Protein AF-M6AI88-F1 (afdb_monomer_lite)

Foldseek 3Di:
DFDDPVVLVVVCVVVVADQQKKKWKAQQVLLDIDIDRNVVWTWDWDFDPPDDPVCPVDDPVRTDTDTDDDCVVVVSDPDPVCPRMAIDIGHDDFWDGPFKDFWAKDWDDPVPADPDDDDPVVVVVLVQKDKDTKIWDDDDQKIKIWIFIGHPNDGFKIWIWIAGNPPRHTQDIDIGGQPDPQKDFWDDHHPPDDDDVAGKMWGDTGPPFAIWIWRTIDGQQAATWIWHRGPPTDTDGGDDPRDD

Radius of gyration: 20.93 Å; chains: 1; bounding box: 49×33×61 Å

Sequence (244 aa):
MILGSKYRDRLLSNIKISETDKVFIYDYSTDYLVSFTVKNLNAVACLNVHASSKDWPYRQGDYQIGFAIDKKLLKGFRDKYFSNTLVYIGKQNPFNKGKMKRILWKKIDLKEFPNIKMKPEHVSIFKGYTFGQTYQFESEGLKYHVQDILKSNEVKCRRLLVIKSKTKDLVFENLYSKEREGASFVDLGFVGTGNHQWGQWTGKMFKNRPPVIFGFLYESFTCEDIDFLKLPASRIRVSCDSRL

Structure (mmCIF, N/CA/C/O backbone):
data_AF-M6AI88-F1
#
_entry.id   AF-M6AI88-F1
#
loop_
_atom_site.group_PDB
_atom_site.id
_atom_site.type_symbol
_atom_site.label_atom_id
_atom_site.label_alt_id
_atom_site.label_comp_id
_atom_site.label_asym_id
_atom_site.label_entity_id
_atom_site.label_seq_id
_atom_site.pdbx_PDB_ins_code
_atom_site.Cartn_x
_atom_site.Cartn_y
_atom_site.Cartn_z
_atom_site.occupancy
_atom_site.B_iso_or_equiv
_atom_site.auth_seq_id
_atom_site.auth_comp_id
_atom_site.auth_asym_id
_atom_site.auth_atom_id
_atom_site.pdbx_PDB_model_num
ATOM 1 N N . MET A 1 1 ? -8.607 -8.661 27.355 1.00 88.75 1 MET A N 1
ATOM 2 C CA . MET A 1 1 ? -9.203 -7.945 28.508 1.00 88.75 1 MET A CA 1
ATOM 3 C C . MET A 1 1 ? -10.022 -6.765 28.000 1.00 88.75 1 MET A C 1
ATOM 5 O O . MET A 1 1 ? -9.516 -6.041 27.151 1.00 88.75 1 MET A O 1
ATOM 9 N N . ILE A 1 2 ? -11.259 -6.577 28.474 1.00 92.50 2 ILE A N 1
ATOM 10 C CA . ILE A 1 2 ? -12.055 -5.373 28.167 1.00 92.50 2 ILE A CA 1
ATOM 11 C C . ILE A 1 2 ? -11.578 -4.232 29.070 1.00 92.50 2 ILE A C 1
ATOM 13 O O . ILE A 1 2 ? -11.408 -4.420 30.272 1.00 92.50 2 ILE A O 1
ATOM 17 N N . LEU A 1 3 ? -11.332 -3.066 28.481 1.00 92.81 3 LEU A N 1
ATOM 18 C CA . LEU A 1 3 ? -10.888 -1.873 29.188 1.00 92.81 3 LEU A CA 1
ATOM 19 C C . LEU A 1 3 ? -12.093 -1.116 29.756 1.00 92.81 3 LEU A C 1
ATOM 21 O O . LEU A 1 3 ? -13.014 -0.770 29.019 1.00 92.81 3 LEU A O 1
ATOM 25 N N . GLY A 1 4 ? -12.064 -0.835 31.060 1.00 94.38 4 GLY A N 1
ATOM 26 C CA . GLY A 1 4 ? -13.053 0.027 31.713 1.00 94.38 4 GLY A CA 1
ATOM 27 C C . GLY A 1 4 ? -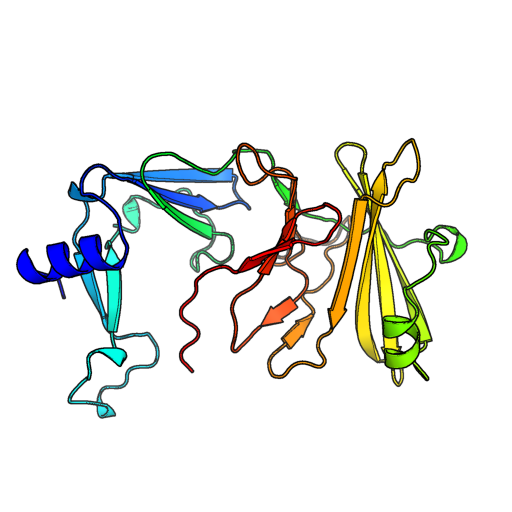12.964 1.491 31.258 1.00 94.38 4 GLY A C 1
ATOM 28 O O . GLY A 1 4 ? -11.999 1.887 30.597 1.00 94.38 4 GLY A O 1
ATOM 29 N N . SER A 1 5 ? -13.945 2.305 31.660 1.00 94.69 5 SER A N 1
ATOM 30 C CA . SER A 1 5 ? -14.118 3.705 31.225 1.00 94.69 5 SER A CA 1
ATOM 31 C C . SER A 1 5 ? -12.835 4.537 31.305 1.00 94.69 5 SER A C 1
ATOM 33 O O . SER A 1 5 ? -12.385 5.057 30.292 1.00 94.69 5 SER A O 1
ATOM 35 N N . LYS A 1 6 ? -12.151 4.547 32.457 1.00 96.00 6 LYS A N 1
ATOM 36 C CA . LYS A 1 6 ? -10.891 5.292 32.655 1.00 96.00 6 LYS A CA 1
ATOM 37 C C . LYS A 1 6 ? -9.820 4.982 31.596 1.00 96.00 6 LYS A C 1
ATOM 39 O O . LYS A 1 6 ? -9.114 5.878 31.137 1.00 96.00 6 LYS A O 1
ATOM 44 N N . TYR A 1 7 ? -9.657 3.711 31.227 1.00 94.62 7 TYR A N 1
ATOM 45 C CA . TYR A 1 7 ? -8.656 3.298 30.237 1.00 94.62 7 TYR A CA 1
ATOM 46 C C . TYR A 1 7 ? -9.126 3.543 28.806 1.00 94.62 7 TYR A C 1
ATOM 48 O O . TYR A 1 7 ? -8.305 3.859 27.946 1.00 94.62 7 TYR A O 1
ATOM 56 N N . ARG A 1 8 ? -10.435 3.437 28.561 1.00 96.62 8 ARG A N 1
ATOM 57 C CA . ARG A 1 8 ? -11.047 3.821 27.292 1.00 96.62 8 ARG A CA 1
ATOM 58 C C . ARG A 1 8 ? -10.854 5.312 27.022 1.00 96.62 8 ARG A C 1
ATOM 60 O O . ARG A 1 8 ? -10.328 5.649 25.970 1.00 96.62 8 ARG A O 1
ATOM 67 N N . ASP A 1 9 ? -11.161 6.179 27.980 1.00 96.56 9 ASP A N 1
ATOM 68 C CA . ASP A 1 9 ? -10.985 7.630 27.838 1.00 96.56 9 ASP A CA 1
ATOM 69 C C . ASP A 1 9 ? -9.522 7.984 27.551 1.00 96.56 9 ASP A C 1
ATOM 71 O O . ASP A 1 9 ? -9.221 8.790 26.668 1.00 96.56 9 ASP A O 1
ATOM 75 N N . ARG A 1 10 ? -8.588 7.306 28.234 1.00 95.44 10 ARG A N 1
ATOM 76 C CA . ARG A 1 10 ? -7.150 7.443 27.974 1.00 95.44 10 ARG A CA 1
ATOM 77 C C . ARG A 1 10 ? -6.769 7.001 26.559 1.00 95.44 10 ARG A C 1
ATOM 79 O O . ARG A 1 10 ? -5.971 7.688 25.925 1.00 95.44 10 ARG A O 1
ATOM 86 N N . LEU A 1 11 ? -7.307 5.881 26.067 1.00 94.81 11 LEU A N 1
ATOM 87 C CA . LEU A 1 11 ? -7.100 5.434 24.686 1.00 94.81 11 LEU A CA 1
ATOM 88 C C . LEU A 1 11 ? -7.587 6.512 23.713 1.00 94.81 11 LEU A C 1
ATOM 90 O O . LEU A 1 11 ? -6.782 7.022 22.940 1.00 94.81 11 LEU A O 1
ATOM 94 N N . LEU A 1 12 ? -8.864 6.898 23.797 1.00 96.69 12 LEU A N 1
ATOM 95 C CA . LEU A 1 12 ? -9.492 7.860 22.885 1.00 96.69 12 LEU A CA 1
ATOM 96 C C . LEU A 1 12 ? -8.740 9.198 22.849 1.00 96.69 12 LEU A C 1
ATOM 98 O O . LEU A 1 12 ? -8.442 9.703 21.767 1.00 96.69 12 LEU A O 1
ATOM 102 N N . SER A 1 13 ? -8.360 9.723 24.018 1.00 96.31 13 SER A N 1
ATOM 103 C CA . SER A 1 13 ? -7.598 10.970 24.143 1.00 96.31 13 SER A CA 1
ATOM 104 C C . SER A 1 13 ? -6.209 10.872 23.500 1.00 96.31 13 SER A C 1
ATOM 106 O O . SER A 1 13 ? -5.831 11.731 22.701 1.00 96.31 13 SER A O 1
ATOM 108 N N . ASN A 1 14 ? -5.469 9.788 23.762 1.00 93.12 14 ASN A N 1
ATOM 109 C CA . ASN A 1 14 ? -4.108 9.617 23.245 1.00 93.12 14 ASN A CA 1
ATOM 110 C C . ASN A 1 14 ? -4.056 9.459 21.721 1.00 93.12 14 ASN A C 1
ATOM 112 O O . ASN A 1 14 ? -3.147 9.995 21.087 1.00 93.12 14 ASN A O 1
ATOM 116 N N . ILE A 1 15 ? -5.017 8.744 21.129 1.00 91.56 15 ILE A N 1
ATOM 117 C CA . ILE A 1 15 ? -5.104 8.588 19.667 1.00 91.56 15 ILE A CA 1
ATOM 118 C C . ILE A 1 15 ? -5.996 9.647 18.998 1.00 91.56 15 ILE A C 1
ATOM 120 O O . ILE A 1 15 ? -6.186 9.603 17.786 1.00 91.56 15 ILE A O 1
ATOM 124 N N . LYS A 1 16 ? -6.475 10.636 19.768 1.00 95.75 16 LYS A N 1
ATOM 125 C CA . LYS A 1 16 ? -7.231 11.814 19.308 1.00 95.75 16 LYS A CA 1
ATOM 126 C C . LYS A 1 16 ? -8.490 11.470 18.501 1.00 95.75 16 LYS A C 1
ATOM 128 O O . LYS A 1 16 ? -8.760 12.099 17.478 1.00 95.75 16 LYS A O 1
ATOM 133 N N . ILE A 1 17 ? -9.262 10.495 18.975 1.00 96.38 17 ILE A N 1
ATOM 134 C CA . ILE A 1 17 ? -10.562 10.115 18.397 1.00 96.38 17 ILE A CA 1
ATOM 135 C C . ILE A 1 17 ? -11.691 10.336 19.408 1.00 96.38 17 ILE A C 1
ATOM 137 O O . ILE A 1 17 ? -11.454 10.404 20.614 1.00 96.38 17 ILE A O 1
ATOM 141 N N . SER A 1 18 ? -12.928 10.427 18.929 1.00 97.44 18 SER A N 1
ATOM 142 C CA . SER A 1 18 ? -14.124 10.552 19.764 1.00 97.44 18 SER A CA 1
ATOM 143 C C . SER A 1 18 ? -14.994 9.296 19.735 1.00 97.44 18 SER A C 1
ATOM 145 O O . SER A 1 18 ? -14.914 8.456 18.842 1.00 97.44 18 SER A O 1
ATOM 147 N N . GLU A 1 19 ? -15.926 9.211 20.682 1.00 97.81 19 GLU A N 1
ATOM 148 C CA . GLU A 1 19 ? -16.962 8.171 20.701 1.00 97.81 19 GLU A CA 1
ATOM 149 C C . GLU A 1 19 ? -17.881 8.191 19.469 1.00 97.81 19 GLU A C 1
ATOM 151 O O . GLU A 1 19 ? -18.473 7.177 19.089 1.00 97.81 19 GLU A O 1
ATOM 156 N N . THR A 1 20 ? -18.013 9.357 18.837 1.00 98.19 20 THR A N 1
ATOM 157 C CA . THR A 1 20 ? -18.837 9.565 17.643 1.00 98.19 20 THR A CA 1
ATOM 158 C C . THR A 1 20 ? -18.112 9.227 16.342 1.00 98.19 20 THR A C 1
ATOM 160 O O . THR A 1 20 ? -18.774 9.106 15.307 1.00 98.19 20 THR A O 1
ATOM 163 N N . ASP A 1 21 ? -16.791 9.038 16.385 1.00 98.50 21 ASP A N 1
ATOM 164 C CA . ASP A 1 21 ? -16.015 8.578 15.240 1.00 98.50 21 ASP A CA 1
ATOM 165 C C . ASP A 1 21 ? -16.389 7.144 14.849 1.00 98.50 21 ASP A C 1
ATOM 167 O O . ASP A 1 21 ? -17.093 6.409 15.554 1.00 98.50 21 ASP A O 1
ATOM 171 N N . LYS A 1 22 ? -15.919 6.735 13.672 1.00 98.50 22 LYS A N 1
ATOM 172 C CA . LYS A 1 22 ? -16.128 5.399 13.128 1.00 98.50 22 LYS A CA 1
ATOM 173 C C . LYS A 1 22 ? -14.801 4.724 12.824 1.00 98.50 22 LYS A C 1
ATOM 175 O O . LYS A 1 22 ? -13.876 5.354 12.317 1.00 98.50 22 LYS A O 1
ATOM 180 N N . VAL A 1 23 ? -14.751 3.423 13.078 1.00 98.06 23 VAL A N 1
ATOM 181 C CA . VAL A 1 23 ? -13.724 2.515 12.568 1.00 98.06 23 VAL A CA 1
ATOM 182 C C . VAL A 1 23 ? -14.172 2.054 11.186 1.00 98.06 23 VAL A C 1
ATOM 184 O O . VAL A 1 23 ? -15.210 1.407 11.069 1.00 98.06 23 VAL A O 1
ATOM 187 N N . PHE A 1 24 ? -13.418 2.400 10.149 1.00 98.00 24 PHE A N 1
ATOM 188 C CA . PHE A 1 24 ? -13.606 1.951 8.771 1.00 98.00 24 PHE A CA 1
ATOM 189 C C . PHE A 1 24 ? -12.598 0.854 8.456 1.00 98.00 24 PHE A C 1
ATOM 191 O O . PHE A 1 24 ? -11.405 1.041 8.688 1.00 98.00 24 PHE A O 1
ATOM 198 N N . ILE A 1 25 ? -13.073 -0.262 7.906 1.00 96.88 25 ILE A N 1
ATOM 199 C CA . ILE A 1 25 ? -12.241 -1.410 7.536 1.00 96.88 25 ILE A CA 1
ATOM 200 C C . ILE A 1 25 ? -12.486 -1.715 6.070 1.00 96.88 25 ILE A C 1
ATOM 202 O O . ILE A 1 25 ? -13.613 -2.043 5.694 1.00 96.88 25 ILE A O 1
ATOM 206 N N . TYR A 1 26 ? -11.443 -1.580 5.259 1.00 96.19 26 TYR A N 1
ATOM 207 C CA . TYR A 1 26 ? -11.517 -1.693 3.811 1.00 96.19 26 TYR A CA 1
ATOM 208 C C . TYR A 1 26 ? -10.583 -2.779 3.293 1.00 96.19 26 TYR A C 1
ATOM 210 O O . TYR A 1 26 ? -9.372 -2.662 3.448 1.00 96.19 26 TYR A O 1
ATOM 218 N N . ASP A 1 27 ? -11.143 -3.794 2.643 1.00 94.50 27 ASP A N 1
ATOM 219 C CA . ASP A 1 27 ? -10.396 -4.769 1.854 1.00 94.50 27 ASP A CA 1
ATOM 220 C C . ASP A 1 27 ? -10.364 -4.311 0.397 1.00 94.50 27 ASP A C 1
ATOM 222 O O . ASP A 1 27 ? -11.368 -4.363 -0.321 1.00 94.50 27 ASP A O 1
ATOM 226 N N . TYR A 1 28 ? -9.195 -3.847 -0.041 1.00 93.25 28 TYR A N 1
ATOM 227 C CA . TYR A 1 28 ? -9.019 -3.318 -1.390 1.00 93.25 28 TYR A CA 1
ATOM 228 C C . TYR A 1 28 ? -8.975 -4.409 -2.466 1.00 93.25 28 TYR A C 1
ATOM 230 O O . TYR A 1 28 ? -9.094 -4.089 -3.649 1.00 93.25 28 TYR A O 1
ATOM 238 N N . SER A 1 29 ? -8.811 -5.679 -2.083 1.00 90.56 29 SER A N 1
ATOM 239 C CA . SER A 1 29 ? -8.777 -6.808 -3.016 1.00 90.56 29 SER A CA 1
ATOM 240 C C . SER A 1 29 ? -10.170 -7.321 -3.371 1.00 90.56 29 SER A C 1
ATOM 242 O O . SER A 1 29 ? -10.397 -7.781 -4.490 1.00 90.56 29 SER A O 1
ATOM 244 N N . THR A 1 30 ? -11.114 -7.212 -2.434 1.00 90.81 30 THR A N 1
ATOM 245 C CA . THR A 1 30 ? -12.515 -7.624 -2.613 1.00 90.81 30 THR A CA 1
ATOM 246 C C . THR A 1 30 ? -13.476 -6.451 -2.772 1.00 90.81 30 THR A C 1
ATOM 248 O O . THR A 1 30 ? -14.660 -6.664 -3.028 1.00 90.81 30 THR A O 1
ATOM 251 N N . ASP A 1 31 ? -12.974 -5.221 -2.634 1.00 93.06 31 ASP A N 1
ATOM 252 C CA . ASP A 1 31 ? -13.764 -3.991 -2.585 1.00 93.06 31 ASP A CA 1
ATOM 253 C C . ASP A 1 31 ? -14.856 -4.021 -1.496 1.00 93.06 31 ASP A C 1
ATOM 255 O O . ASP A 1 31 ? -15.964 -3.482 -1.636 1.00 93.06 31 ASP A O 1
ATOM 259 N N . TYR A 1 32 ? -14.563 -4.684 -0.378 1.00 94.81 32 TYR A N 1
ATOM 260 C CA . TYR A 1 32 ? -15.477 -4.787 0.750 1.00 94.81 32 TYR A CA 1
ATOM 261 C C . TYR A 1 32 ? -15.121 -3.749 1.816 1.00 94.81 32 TYR A C 1
ATOM 263 O O . TYR A 1 32 ? -13.972 -3.618 2.228 1.00 94.81 32 TYR A O 1
ATOM 271 N N . LEU A 1 33 ? -16.116 -2.974 2.252 1.00 96.19 33 LEU A N 1
ATOM 272 C CA . LEU A 1 33 ? -15.959 -1.903 3.235 1.00 96.19 33 LEU A CA 1
ATOM 273 C C . LEU A 1 33 ? -17.054 -2.031 4.285 1.00 96.19 33 LEU A C 1
ATOM 275 O O . LEU A 1 33 ? -18.238 -2.026 3.944 1.00 96.19 33 LEU A O 1
ATOM 279 N N . VAL A 1 34 ? -16.655 -2.055 5.550 1.00 96.75 34 VAL A N 1
ATOM 280 C CA . VAL A 1 34 ? -17.566 -1.977 6.696 1.00 96.75 34 VAL A CA 1
ATOM 281 C C . VAL A 1 34 ? -17.163 -0.835 7.615 1.00 96.75 34 VAL A C 1
ATOM 283 O O . VAL A 1 34 ? -16.029 -0.350 7.577 1.00 96.75 34 VAL A O 1
ATOM 286 N N . SER A 1 35 ? -18.105 -0.386 8.443 1.00 97.69 35 SER A N 1
ATOM 287 C CA . SER A 1 35 ? -17.823 0.630 9.449 1.00 97.69 35 SER A CA 1
ATOM 288 C C . SER A 1 35 ? -18.610 0.413 10.728 1.00 97.69 35 SER A C 1
ATOM 290 O O . SER A 1 35 ? -19.781 0.039 10.667 1.00 97.69 35 SER A O 1
ATOM 292 N N . PHE A 1 36 ? -18.002 0.757 11.858 1.00 98.25 36 PHE A N 1
ATOM 293 C CA . PHE A 1 36 ? -18.602 0.653 13.184 1.00 98.25 36 PHE A CA 1
ATOM 294 C C . PHE A 1 36 ? -18.373 1.950 13.955 1.00 98.25 36 PHE A C 1
ATOM 296 O O . PHE A 1 36 ? -17.277 2.502 13.911 1.00 98.25 36 PHE A O 1
ATOM 303 N N . THR A 1 37 ? -19.382 2.450 14.664 1.00 98.19 37 THR A N 1
ATOM 304 C CA . THR A 1 37 ? -19.194 3.605 15.555 1.00 98.19 37 THR A CA 1
ATOM 305 C C . THR A 1 37 ? -18.353 3.197 16.759 1.00 98.19 37 THR A C 1
ATOM 307 O O . THR A 1 37 ? -18.631 2.166 17.370 1.00 98.19 37 THR A O 1
ATOM 310 N N . VAL A 1 38 ? -17.367 4.019 17.123 1.00 98.19 38 VAL A N 1
ATOM 311 C CA . VAL A 1 38 ? -16.426 3.761 18.224 1.00 98.19 38 VAL A CA 1
ATOM 312 C C . VAL A 1 38 ? -17.161 3.447 19.528 1.00 98.19 38 VAL A C 1
ATOM 314 O O . VAL A 1 38 ? -16.840 2.442 20.164 1.00 98.19 38 VAL A O 1
ATOM 317 N N . LYS A 1 39 ? -18.212 4.206 19.873 1.00 97.38 39 LYS A N 1
ATOM 318 C CA . LYS A 1 39 ? -19.039 3.971 21.076 1.00 97.38 39 LYS A CA 1
ATOM 319 C C . LYS A 1 39 ? -19.666 2.581 21.184 1.00 97.38 39 LYS A C 1
ATOM 321 O O . LYS A 1 39 ? -19.983 2.143 22.281 1.00 97.38 39 LYS A O 1
ATOM 326 N N . ASN A 1 40 ? -19.854 1.895 20.057 1.00 97.19 40 ASN A N 1
ATOM 327 C CA . ASN A 1 40 ? -20.481 0.574 20.012 1.00 97.19 40 ASN A CA 1
ATOM 328 C C . ASN A 1 40 ? -19.451 -0.567 20.080 1.00 97.19 40 ASN A C 1
ATOM 330 O O . ASN A 1 40 ? -19.837 -1.732 20.024 1.00 97.19 40 ASN A O 1
ATOM 334 N N . LEU A 1 41 ? -18.153 -0.255 20.148 1.00 97.38 41 LEU A N 1
ATOM 335 C CA . LEU A 1 41 ? -17.082 -1.243 20.207 1.00 97.38 41 LEU A CA 1
ATOM 336 C C . LEU A 1 41 ? -16.441 -1.273 21.591 1.00 97.38 41 LEU A C 1
ATOM 338 O O . LEU A 1 41 ? -16.105 -0.232 22.162 1.00 97.38 41 LEU A O 1
ATOM 342 N N . ASN A 1 42 ? -16.166 -2.477 22.086 1.00 97.06 42 ASN A N 1
ATOM 343 C CA . ASN A 1 42 ? -15.382 -2.653 23.302 1.00 97.06 42 ASN A CA 1
ATOM 344 C C . ASN A 1 42 ? -13.927 -2.251 23.044 1.00 97.06 42 ASN A C 1
ATOM 346 O O . ASN A 1 42 ? -13.285 -2.778 22.133 1.00 97.06 42 ASN A O 1
ATOM 350 N N . ALA A 1 43 ? -13.401 -1.350 23.875 1.00 96.75 43 ALA A N 1
ATOM 351 C CA . ALA A 1 43 ? -11.965 -1.115 23.943 1.00 96.75 43 ALA A CA 1
ATOM 352 C C . ALA A 1 43 ? -11.324 -2.311 24.656 1.00 96.75 43 ALA A C 1
ATOM 354 O O . ALA A 1 43 ? -11.804 -2.739 25.708 1.00 96.75 43 ALA A O 1
ATOM 355 N N . VAL A 1 44 ? -10.269 -2.874 24.082 1.00 96.19 44 VAL A N 1
ATOM 356 C CA . VAL A 1 44 ? -9.619 -4.081 24.593 1.00 96.19 44 VAL A CA 1
ATOM 357 C C . VAL A 1 44 ? -8.108 -3.931 24.616 1.00 96.19 44 VAL A C 1
ATOM 359 O O . VAL A 1 44 ? -7.526 -3.218 23.801 1.00 96.19 44 VAL A O 1
ATOM 362 N N . ALA A 1 45 ? -7.489 -4.647 25.547 1.00 93.44 45 ALA A N 1
ATOM 363 C CA . ALA A 1 45 ? -6.071 -4.966 25.536 1.00 93.44 45 ALA A CA 1
ATOM 364 C C . ALA A 1 45 ? -5.921 -6.485 25.390 1.00 93.44 45 ALA A C 1
ATOM 366 O O . ALA A 1 45 ? -6.465 -7.253 26.197 1.00 93.44 45 ALA A O 1
ATOM 367 N N . CYS A 1 46 ? -5.215 -6.911 24.351 1.00 91.38 46 CYS A N 1
ATOM 368 C CA . CYS A 1 46 ? -4.895 -8.305 24.060 1.00 91.38 46 CYS A CA 1
ATOM 369 C C . CYS A 1 46 ? -3.384 -8.483 24.153 1.00 91.38 46 CYS A C 1
ATOM 371 O O . CYS A 1 46 ? -2.660 -7.574 23.763 1.00 91.38 46 CYS A O 1
ATOM 373 N N . LEU A 1 47 ? -2.904 -9.615 24.666 1.00 90.12 47 LEU A N 1
ATOM 374 C CA . LEU A 1 47 ? -1.480 -9.928 24.553 1.00 90.12 47 LEU A CA 1
ATOM 375 C C . LEU A 1 47 ? -1.109 -9.993 23.072 1.00 90.12 47 LEU A C 1
ATOM 377 O O . LEU A 1 47 ? -1.890 -10.491 22.256 1.00 90.12 47 LEU A O 1
ATOM 381 N N . ASN A 1 48 ? 0.043 -9.426 22.732 1.00 84.25 48 ASN A N 1
ATOM 382 C CA . ASN A 1 48 ? 0.564 -9.497 21.378 1.00 84.25 48 ASN A CA 1
ATOM 383 C C . ASN A 1 48 ? 0.889 -10.959 21.016 1.00 84.25 48 ASN A C 1
ATOM 385 O O . ASN A 1 48 ? 1.053 -11.807 21.892 1.00 84.25 48 ASN A O 1
ATOM 389 N N . VAL A 1 49 ? 0.981 -11.258 19.721 1.00 79.62 49 VAL A N 1
ATOM 390 C CA . VAL A 1 49 ? 1.159 -12.636 19.228 1.00 79.62 49 VAL A CA 1
ATOM 391 C C . VAL A 1 49 ? 2.505 -13.273 19.602 1.00 79.62 49 VAL A C 1
ATOM 393 O O . VAL A 1 49 ? 2.645 -14.486 19.484 1.00 79.62 49 VAL A O 1
ATOM 396 N N . HIS A 1 50 ? 3.472 -12.478 20.061 1.00 78.88 50 HIS A N 1
ATOM 397 C CA . HIS A 1 50 ? 4.798 -12.919 20.492 1.00 78.88 50 HIS A CA 1
ATOM 398 C C . HIS A 1 50 ? 4.907 -13.119 22.009 1.00 78.88 50 HIS A C 1
ATOM 400 O O . HIS A 1 50 ? 5.885 -13.707 22.463 1.00 78.88 50 HIS A O 1
ATOM 406 N N . ALA A 1 51 ? 3.917 -12.681 22.796 1.00 83.50 51 ALA A N 1
ATOM 407 C CA . ALA A 1 51 ? 3.929 -12.884 24.241 1.00 83.50 51 ALA A CA 1
ATOM 408 C C . ALA A 1 51 ? 3.778 -14.374 24.593 1.00 83.50 51 ALA A C 1
ATOM 410 O O . ALA A 1 51 ? 2.833 -15.052 24.180 1.00 83.50 51 ALA A O 1
ATOM 411 N N . SER A 1 52 ? 4.706 -14.866 25.406 1.00 82.31 52 SER A N 1
ATOM 412 C CA . SER A 1 52 ? 4.768 -16.223 25.936 1.00 82.31 52 SER A CA 1
ATOM 413 C C . SER A 1 52 ? 4.394 -16.245 27.413 1.00 82.31 52 SER A C 1
ATOM 415 O O . SER A 1 52 ? 4.649 -15.298 28.149 1.00 82.31 52 SER A O 1
ATOM 417 N N . SER A 1 53 ? 3.888 -17.378 27.906 1.00 83.50 53 SER A N 1
ATOM 418 C CA . SER A 1 53 ? 3.628 -17.566 29.342 1.00 83.50 53 SER A CA 1
ATOM 419 C C . SER A 1 53 ? 4.871 -17.375 30.220 1.00 83.50 53 SER A C 1
ATOM 421 O O . SER A 1 53 ? 4.740 -17.142 31.419 1.00 83.50 53 SER A O 1
ATOM 423 N N . LYS A 1 54 ? 6.071 -17.480 29.633 1.00 86.12 54 LYS A N 1
ATOM 424 C CA . LYS A 1 54 ? 7.355 -17.232 30.305 1.00 86.12 54 LYS A CA 1
ATOM 425 C C . LYS A 1 54 ? 7.645 -15.747 30.543 1.00 86.12 54 LYS A C 1
ATOM 427 O O . LYS A 1 54 ? 8.462 -15.447 31.404 1.00 86.12 54 LYS A O 1
ATOM 432 N N . ASP A 1 55 ? 6.967 -14.846 29.835 1.00 85.12 55 ASP A N 1
ATOM 433 C CA . ASP A 1 55 ? 7.174 -13.394 29.944 1.00 85.12 55 ASP A CA 1
ATOM 434 C C . ASP A 1 55 ? 6.386 -12.782 31.113 1.00 85.12 55 ASP A C 1
ATOM 436 O O . ASP A 1 55 ? 6.404 -11.572 31.336 1.00 85.12 55 ASP A O 1
ATOM 440 N N . TRP A 1 56 ? 5.679 -13.614 31.884 1.00 88.56 56 TRP A N 1
ATOM 441 C CA . TRP A 1 56 ? 4.978 -13.179 33.082 1.00 88.56 56 TRP A CA 1
ATOM 442 C C . TRP A 1 56 ? 5.965 -12.683 34.165 1.00 88.56 56 TRP A C 1
ATOM 444 O O . TRP A 1 56 ? 6.917 -13.396 34.487 1.00 88.56 56 TRP A O 1
ATOM 454 N N . PRO A 1 57 ? 5.720 -11.523 34.810 1.00 90.94 57 PRO A N 1
ATOM 455 C CA . PRO A 1 57 ? 4.554 -10.652 34.658 1.00 90.94 57 PRO A CA 1
ATOM 456 C C . PRO A 1 57 ? 4.619 -9.749 33.419 1.00 90.94 57 PRO A C 1
ATOM 458 O O . PRO A 1 57 ? 5.582 -9.008 33.221 1.00 90.94 57 PRO A O 1
ATOM 461 N N . TYR A 1 58 ? 3.528 -9.745 32.646 1.00 89.94 58 TYR A N 1
ATOM 462 C CA . TYR A 1 58 ? 3.424 -8.938 31.430 1.00 89.94 58 TYR A CA 1
ATOM 463 C C . TYR A 1 58 ? 3.422 -7.438 31.736 1.00 89.94 58 TYR A C 1
ATOM 465 O O . TYR A 1 58 ? 2.696 -6.945 32.606 1.00 89.94 58 TYR A O 1
ATOM 473 N N . ARG A 1 59 ? 4.192 -6.692 30.955 1.00 88.19 59 ARG A N 1
ATOM 474 C CA . ARG A 1 59 ? 4.295 -5.235 30.957 1.00 88.19 59 ARG A CA 1
ATOM 475 C C . ARG A 1 59 ? 3.282 -4.632 29.988 1.00 88.19 59 ARG A C 1
ATOM 477 O O . ARG A 1 59 ? 2.743 -5.292 29.107 1.00 88.19 59 ARG A O 1
ATOM 484 N N . GLN A 1 60 ? 3.045 -3.324 30.100 1.00 84.50 60 GLN A N 1
ATOM 485 C CA . GLN A 1 60 ? 2.129 -2.613 29.196 1.00 84.50 60 GLN A CA 1
ATOM 486 C C . GLN A 1 60 ? 2.523 -2.772 27.714 1.00 84.50 60 GLN A C 1
ATOM 488 O O . GLN A 1 60 ? 1.648 -2.866 26.854 1.00 84.50 60 GLN A O 1
ATOM 493 N N . GLY A 1 61 ? 3.830 -2.825 27.435 1.00 83.50 61 GLY A N 1
ATOM 494 C CA . GLY A 1 61 ? 4.382 -3.035 26.097 1.00 83.50 61 GLY A CA 1
ATOM 495 C C . GLY A 1 61 ? 4.076 -4.405 25.492 1.00 83.50 61 GLY A C 1
ATOM 496 O O . GLY A 1 61 ? 4.254 -4.559 24.292 1.00 83.50 61 GLY A O 1
ATOM 497 N N . ASP A 1 62 ? 3.550 -5.355 26.265 1.00 88.06 62 ASP A N 1
ATOM 498 C CA . ASP A 1 62 ? 3.207 -6.690 25.769 1.00 88.06 62 ASP A CA 1
ATOM 499 C C . ASP A 1 62 ? 1.781 -6.749 25.213 1.00 88.06 62 ASP A C 1
ATOM 501 O O . ASP A 1 62 ? 1.380 -7.748 24.617 1.00 88.06 62 ASP A O 1
ATOM 505 N N . TYR A 1 63 ? 1.006 -5.673 25.361 1.00 89.62 63 TYR A N 1
ATOM 506 C CA . TYR A 1 63 ? -0.370 -5.615 24.893 1.00 89.62 63 TYR A CA 1
ATOM 507 C C . TYR A 1 63 ? -0.495 -4.881 23.551 1.00 89.62 63 TYR A C 1
ATOM 509 O O . TYR A 1 63 ? 0.174 -3.883 23.268 1.00 89.62 63 TYR A O 1
ATOM 517 N N . GLN A 1 64 ? -1.405 -5.370 22.718 1.00 90.38 64 GLN A N 1
ATOM 518 C CA . GLN A 1 64 ? -2.043 -4.652 21.624 1.00 90.38 64 GLN A CA 1
ATOM 519 C C . GLN A 1 64 ? -3.351 -4.058 22.145 1.00 90.38 64 GLN A C 1
ATOM 521 O O . GLN A 1 64 ? -4.183 -4.764 22.719 1.00 90.38 64 GLN A O 1
ATOM 526 N N . ILE A 1 65 ? -3.522 -2.749 21.967 1.00 91.75 65 ILE A N 1
ATOM 527 C CA . ILE A 1 65 ? -4.678 -2.007 22.473 1.00 91.75 65 ILE A CA 1
ATOM 528 C C . ILE A 1 65 ? -5.473 -1.473 21.288 1.00 91.75 65 ILE A C 1
ATOM 530 O O . ILE A 1 65 ? -4.914 -0.847 20.391 1.00 91.75 65 ILE A O 1
ATOM 534 N N . GLY A 1 66 ? -6.783 -1.698 21.292 1.00 94.00 66 GLY A N 1
ATOM 535 C CA . GLY A 1 66 ? -7.652 -1.265 20.207 1.00 94.00 66 GLY A CA 1
ATOM 536 C C . GLY A 1 66 ? -9.115 -1.587 20.466 1.00 94.00 66 GLY A C 1
ATOM 537 O O . GLY A 1 66 ? -9.550 -1.683 21.613 1.00 94.00 66 GLY A O 1
ATOM 538 N N . PHE A 1 67 ? -9.877 -1.758 19.390 1.00 95.88 67 PHE A N 1
ATOM 539 C CA . PHE A 1 67 ? -11.299 -2.079 19.449 1.00 95.88 67 PHE A CA 1
ATOM 540 C C . PHE A 1 67 ? -11.550 -3.514 18.998 1.00 95.88 67 PHE A C 1
ATOM 542 O O . PHE A 1 67 ? -11.089 -3.924 17.934 1.00 95.88 67 PHE A O 1
ATOM 549 N N . ALA A 1 68 ? -12.301 -4.269 19.796 1.00 95.06 68 ALA A N 1
ATOM 550 C CA . ALA A 1 68 ? -12.707 -5.619 19.431 1.00 95.06 68 ALA A CA 1
ATOM 551 C C . ALA A 1 68 ? -13.860 -5.585 18.423 1.00 95.06 68 ALA A C 1
ATOM 553 O O . ALA A 1 68 ? -14.836 -4.858 18.611 1.00 95.06 68 ALA A O 1
ATOM 554 N N . ILE A 1 69 ? -13.762 -6.411 17.381 1.00 94.25 69 ILE A N 1
ATOM 555 C CA . ILE A 1 69 ? -14.786 -6.560 16.344 1.00 94.25 69 ILE A CA 1
ATOM 556 C C . ILE A 1 69 ? -15.118 -8.041 16.207 1.00 94.25 69 ILE A C 1
ATOM 558 O O . ILE A 1 69 ? -14.225 -8.874 16.054 1.00 94.25 69 ILE A O 1
ATOM 562 N N . ASP A 1 70 ? -16.408 -8.372 16.261 1.00 91.44 70 ASP A N 1
ATOM 563 C CA . ASP A 1 70 ? -16.863 -9.742 16.045 1.00 91.44 70 ASP A CA 1
ATOM 564 C C . ASP A 1 70 ? -16.599 -10.151 14.589 1.00 91.44 70 ASP A C 1
ATOM 566 O O . ASP A 1 70 ? -17.104 -9.542 13.643 1.00 91.44 70 ASP A O 1
ATOM 570 N N . LYS A 1 71 ? -15.834 -11.231 14.408 1.00 88.38 71 LYS A N 1
ATOM 571 C CA . LYS A 1 71 ? -15.503 -11.804 13.100 1.00 88.38 71 LYS A CA 1
ATOM 572 C C . LYS A 1 71 ? -16.747 -12.150 12.270 1.00 88.38 71 LYS A C 1
ATOM 574 O O . LYS A 1 71 ? -16.688 -12.105 11.043 1.00 88.38 71 LYS A O 1
ATOM 579 N N . LYS A 1 72 ? -17.895 -12.437 12.896 1.00 90.25 72 LYS A N 1
ATOM 580 C CA . LYS A 1 72 ? -19.178 -12.666 12.202 1.00 90.25 72 LYS A CA 1
ATOM 581 C C . LYS A 1 72 ? -19.666 -11.440 11.426 1.00 90.25 72 LYS A C 1
ATOM 583 O O . LYS A 1 72 ? -20.433 -11.610 10.479 1.00 90.25 72 LYS A O 1
ATOM 588 N N . LEU A 1 73 ? -19.220 -10.240 11.797 1.00 90.44 73 LEU A N 1
ATOM 589 C CA . LEU A 1 73 ? -19.516 -8.981 11.107 1.00 90.44 73 LEU A CA 1
ATOM 590 C C . LEU A 1 73 ? -18.563 -8.723 9.925 1.00 90.44 73 LEU A C 1
ATOM 592 O O . LEU A 1 73 ? -18.759 -7.773 9.175 1.00 90.44 73 LEU A O 1
ATOM 596 N N . LEU A 1 74 ? -17.552 -9.580 9.735 1.00 90.25 74 LEU A N 1
ATOM 597 C CA . LEU A 1 74 ? -16.508 -9.464 8.711 1.00 90.25 74 LEU A CA 1
ATOM 598 C C . LEU A 1 74 ? -16.610 -10.562 7.633 1.00 90.25 74 LEU A C 1
ATOM 600 O O . LEU A 1 74 ? -15.625 -10.902 6.989 1.00 90.25 74 LEU A O 1
ATOM 604 N N . LYS A 1 75 ? -17.799 -11.128 7.396 1.00 85.00 75 LYS A N 1
ATOM 605 C CA . LYS A 1 75 ? -17.991 -12.243 6.442 1.00 85.00 75 LYS A CA 1
ATOM 606 C C . LYS A 1 75 ? -17.654 -11.915 4.979 1.00 85.00 75 LYS A C 1
ATOM 608 O O . LYS A 1 75 ? -17.430 -12.836 4.205 1.00 85.00 75 LYS A O 1
ATOM 613 N N . GLY A 1 76 ? -17.643 -10.637 4.588 1.00 82.69 76 GLY A N 1
ATOM 614 C CA . GLY A 1 76 ? -17.277 -10.220 3.227 1.00 82.69 76 GLY A CA 1
ATOM 615 C C . GLY A 1 76 ? -15.769 -10.188 2.956 1.00 82.69 76 GLY A C 1
ATOM 616 O O . GLY A 1 76 ? -15.367 -10.102 1.799 1.00 82.69 76 GLY A O 1
ATOM 617 N N . PHE A 1 77 ? -14.941 -10.294 3.999 1.00 88.19 77 PHE A N 1
ATOM 618 C CA . PHE A 1 77 ? -13.487 -10.359 3.880 1.00 88.19 77 PHE A CA 1
ATOM 619 C C . PHE A 1 77 ? -13.079 -11.793 3.537 1.00 88.19 77 PHE A C 1
ATOM 621 O O . PHE A 1 77 ? -13.376 -12.730 4.280 1.00 88.19 77 PHE A O 1
ATOM 628 N N . ARG A 1 78 ? -12.438 -11.978 2.379 1.00 81.3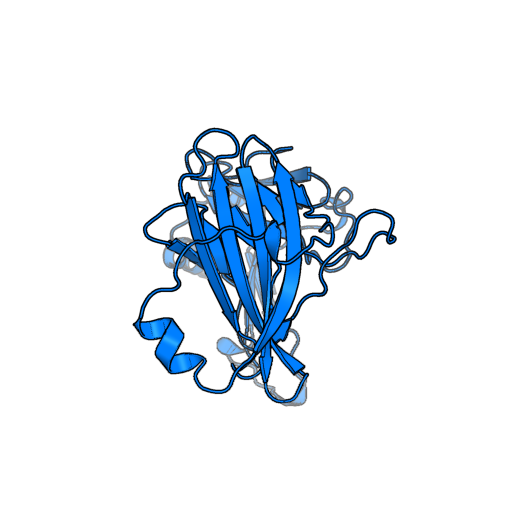1 78 ARG A N 1
ATOM 629 C CA . ARG A 1 78 ? -12.083 -13.317 1.872 1.00 81.31 78 ARG A CA 1
ATOM 630 C C . ARG A 1 78 ? -10.799 -13.858 2.479 1.00 81.31 78 ARG A C 1
ATOM 632 O O . ARG A 1 78 ? -10.654 -15.070 2.622 1.00 81.31 78 ARG A O 1
ATOM 639 N N . ASP A 1 79 ? -9.876 -12.967 2.810 1.00 81.69 79 ASP A N 1
ATOM 640 C CA . ASP A 1 79 ? -8.619 -13.344 3.427 1.00 81.69 79 ASP A CA 1
ATOM 641 C C . ASP A 1 79 ? -8.788 -13.512 4.940 1.00 81.69 79 ASP A C 1
ATOM 643 O O . ASP A 1 79 ? -9.225 -12.605 5.649 1.00 81.69 79 ASP A O 1
ATOM 647 N N . LYS A 1 80 ? -8.407 -14.689 5.440 1.00 79.06 80 LYS A N 1
ATOM 648 C CA . LYS A 1 80 ? -8.457 -15.020 6.867 1.00 79.06 80 LYS A CA 1
ATOM 649 C C . LYS A 1 80 ? -7.481 -14.179 7.692 1.00 79.06 80 LYS A C 1
ATOM 651 O O . LYS A 1 80 ? -7.726 -14.024 8.889 1.00 79.06 80 LYS A O 1
ATOM 656 N N . TYR A 1 81 ? -6.414 -13.682 7.068 1.00 81.50 81 TYR A N 1
ATOM 657 C CA . TYR A 1 81 ? -5.349 -12.908 7.704 1.00 81.50 81 TYR A CA 1
ATOM 658 C C . TYR A 1 81 ? -5.482 -11.401 7.487 1.00 81.50 81 TYR A C 1
ATOM 660 O O . TYR A 1 81 ? -4.695 -10.644 8.047 1.00 81.50 81 TYR A O 1
ATOM 668 N N . PHE A 1 82 ? -6.492 -10.957 6.729 1.00 86.56 82 PHE A N 1
ATOM 669 C CA . PHE A 1 82 ? -6.739 -9.542 6.448 1.00 86.56 82 PHE A CA 1
ATOM 670 C C . PHE A 1 82 ? -5.529 -8.809 5.829 1.00 86.56 82 PHE A C 1
ATOM 672 O O . PHE A 1 82 ? -5.407 -7.595 5.966 1.00 86.56 82 PHE A O 1
ATOM 679 N N . SER A 1 83 ? -4.659 -9.505 5.093 1.00 84.31 83 SER A N 1
ATOM 680 C CA . SER A 1 83 ? -3.443 -8.969 4.468 1.00 84.31 83 SER A CA 1
ATOM 681 C C . SER A 1 83 ? -3.722 -7.862 3.449 1.00 84.31 83 SER A C 1
ATOM 683 O O . SER A 1 83 ? -2.889 -6.984 3.254 1.00 84.31 83 SER A O 1
ATOM 685 N N . ASN A 1 84 ? -4.915 -7.850 2.843 1.00 89.00 84 ASN A N 1
ATOM 686 C CA . ASN A 1 84 ? -5.350 -6.795 1.919 1.00 89.00 84 ASN A CA 1
ATOM 687 C C . ASN A 1 84 ? -6.263 -5.743 2.573 1.00 89.00 84 ASN A C 1
ATOM 689 O O . ASN A 1 84 ? -7.044 -5.080 1.890 1.00 89.00 84 ASN A O 1
ATOM 693 N N . THR A 1 85 ? -6.223 -5.619 3.902 1.00 91.88 8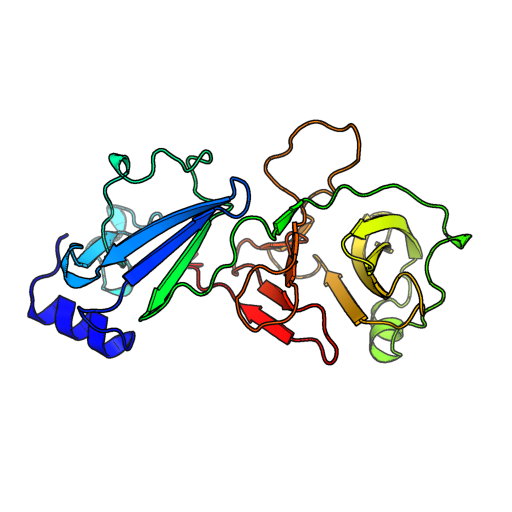5 THR A N 1
ATOM 694 C CA . THR A 1 85 ? -7.144 -4.764 4.657 1.00 91.88 85 THR A CA 1
ATOM 695 C C . THR A 1 85 ? -6.446 -3.544 5.239 1.00 91.88 85 THR A C 1
ATOM 697 O O . THR A 1 85 ? -5.390 -3.643 5.854 1.00 91.88 85 THR A O 1
ATOM 700 N N . LEU A 1 86 ? -7.084 -2.384 5.106 1.00 93.81 86 LEU A N 1
ATOM 701 C CA . LEU A 1 86 ? -6.687 -1.147 5.766 1.00 93.81 86 LEU A CA 1
ATOM 702 C C . LEU A 1 86 ? -7.753 -0.714 6.765 1.00 93.81 86 LEU A C 1
ATOM 704 O O . LEU A 1 86 ? -8.955 -0.816 6.505 1.00 93.81 86 LEU A O 1
ATOM 708 N N . VAL A 1 87 ? -7.299 -0.180 7.897 1.00 94.81 87 VAL A N 1
ATOM 709 C CA . VAL A 1 87 ? -8.162 0.362 8.946 1.00 94.81 87 VAL A CA 1
ATOM 710 C C . VAL A 1 87 ? -7.911 1.856 9.086 1.00 94.81 87 VAL A C 1
ATOM 712 O O . VAL A 1 87 ? -6.771 2.314 9.098 1.00 94.81 87 VAL A O 1
ATOM 715 N N . TYR A 1 88 ? -8.987 2.625 9.210 1.00 95.81 88 TYR A N 1
ATOM 716 C CA . TYR A 1 88 ? -8.933 4.043 9.544 1.00 95.81 88 TYR A CA 1
ATOM 717 C C . TYR A 1 88 ? -9.979 4.366 10.602 1.00 95.81 88 TYR A C 1
ATOM 719 O O . TYR A 1 88 ? -11.115 3.906 10.503 1.00 95.81 88 TYR A O 1
ATOM 727 N N . ILE A 1 89 ? -9.618 5.181 11.591 1.00 97.00 89 ILE A N 1
ATOM 728 C CA . ILE A 1 89 ? -10.548 5.641 12.623 1.00 97.00 89 ILE A CA 1
ATOM 729 C C . ILE A 1 89 ? -10.699 7.153 12.509 1.00 97.00 89 ILE A C 1
ATOM 731 O O . ILE A 1 89 ? -9.710 7.883 12.536 1.00 97.00 89 ILE A O 1
ATOM 735 N N . GLY A 1 90 ? -11.936 7.619 12.364 1.00 97.12 90 GLY A N 1
ATOM 736 C CA . GLY A 1 90 ? -12.240 9.043 12.314 1.00 97.12 90 GLY A CA 1
ATOM 737 C C . GLY A 1 90 ? -13.679 9.335 11.907 1.00 97.12 90 GLY A C 1
ATOM 738 O O . GLY A 1 90 ? -14.524 8.444 11.804 1.00 97.12 90 GLY A O 1
ATOM 739 N N . LYS A 1 91 ? -13.956 10.611 11.638 1.00 97.19 91 LYS A N 1
ATOM 740 C CA . LYS A 1 91 ? -15.317 11.102 11.368 1.00 97.19 91 LYS A CA 1
ATOM 741 C C . LYS A 1 91 ? -15.916 10.563 10.069 1.00 97.19 91 LYS A C 1
ATOM 743 O O . LYS A 1 91 ? -17.123 10.344 9.982 1.00 97.19 91 LYS A O 1
ATOM 748 N N . GLN A 1 92 ? -15.093 10.398 9.033 1.00 97.31 92 GLN A N 1
ATOM 749 C CA . GLN A 1 92 ? -15.552 10.094 7.677 1.00 97.31 92 GLN A CA 1
ATOM 750 C C . GLN A 1 92 ? -14.707 9.010 7.014 1.00 97.31 92 GLN A C 1
ATOM 752 O O . GLN A 1 92 ? -13.506 8.914 7.241 1.00 97.31 92 GLN A O 1
ATOM 757 N N . ASN A 1 93 ? -15.351 8.228 6.144 1.00 97.62 93 ASN A N 1
ATOM 758 C CA . ASN A 1 93 ? -14.697 7.191 5.354 1.00 97.62 93 ASN A CA 1
ATOM 759 C C . ASN A 1 93 ? -13.674 7.823 4.386 1.00 97.62 93 ASN A C 1
ATOM 761 O O . ASN A 1 93 ? -14.117 8.559 3.492 1.00 97.62 93 ASN A O 1
ATOM 765 N N . PRO A 1 94 ? -12.370 7.494 4.477 1.00 97.12 94 PRO A N 1
ATOM 766 C CA . PRO A 1 94 ? -11.349 8.035 3.587 1.00 97.12 94 PRO A CA 1
ATOM 767 C C . PRO A 1 94 ? -11.239 7.266 2.264 1.00 97.12 94 PRO A C 1
ATOM 769 O O . PRO A 1 94 ? -10.609 7.765 1.337 1.00 97.12 94 PRO A O 1
ATOM 772 N N . PHE A 1 95 ? -11.822 6.070 2.154 1.00 97.88 95 PHE A N 1
ATOM 773 C CA . PHE A 1 95 ? -11.614 5.152 1.037 1.00 97.88 95 PHE A CA 1
ATOM 774 C C . PHE A 1 95 ? -12.628 5.362 -0.098 1.00 97.88 95 PHE A C 1
ATOM 776 O O . PHE A 1 95 ? -13.820 5.591 0.141 1.00 97.88 95 PHE A O 1
ATOM 783 N N . ASN A 1 96 ? -12.165 5.228 -1.341 1.00 96.69 96 ASN A N 1
ATOM 784 C CA . ASN A 1 96 ? -13.002 5.061 -2.525 1.00 96.69 96 ASN A CA 1
ATOM 785 C C . ASN A 1 96 ? -13.117 3.578 -2.870 1.00 96.69 96 ASN A C 1
ATOM 787 O O . ASN A 1 96 ? -12.123 2.923 -3.189 1.00 96.69 96 ASN A O 1
ATOM 791 N N . LYS A 1 97 ? -14.354 3.093 -2.891 1.00 94.81 97 LYS A N 1
ATOM 792 C CA . LYS A 1 97 ? -14.674 1.749 -3.359 1.00 94.81 97 LYS A CA 1
ATOM 793 C C . LYS A 1 97 ? -14.549 1.628 -4.878 1.00 94.81 97 LYS A C 1
ATOM 795 O O . LYS A 1 97 ? -14.847 2.578 -5.605 1.00 94.81 97 LYS A O 1
ATOM 800 N N . GLY A 1 98 ? -14.118 0.466 -5.353 1.00 93.25 98 GLY A N 1
ATOM 801 C CA . GLY A 1 98 ? -14.097 0.071 -6.764 1.00 93.25 98 GLY A CA 1
ATOM 802 C C . GLY A 1 98 ? -13.062 0.818 -7.602 1.00 93.25 98 GLY A C 1
ATOM 803 O O . GLY A 1 98 ? -13.149 0.839 -8.828 1.00 93.25 98 GLY A O 1
ATOM 804 N N . LYS A 1 99 ? -12.108 1.493 -6.950 1.00 95.12 99 LYS A N 1
ATOM 805 C CA . LYS A 1 99 ? -11.069 2.306 -7.601 1.00 95.12 99 LYS A CA 1
ATOM 806 C C . LYS A 1 99 ? -9.667 1.723 -7.475 1.00 95.12 99 LYS A C 1
ATOM 808 O O . LYS A 1 99 ? -8.721 2.388 -7.884 1.00 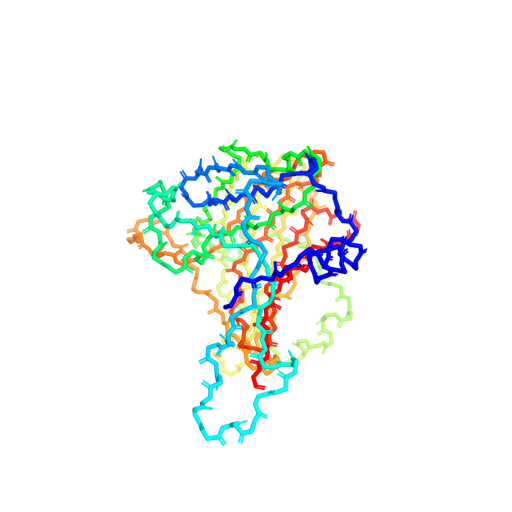95.12 99 LYS A O 1
ATOM 813 N N . MET A 1 100 ? -9.537 0.523 -6.912 1.00 95.69 100 MET A N 1
ATOM 814 C CA . MET A 1 100 ? -8.280 -0.214 -6.830 1.00 95.69 100 MET A CA 1
ATOM 815 C C .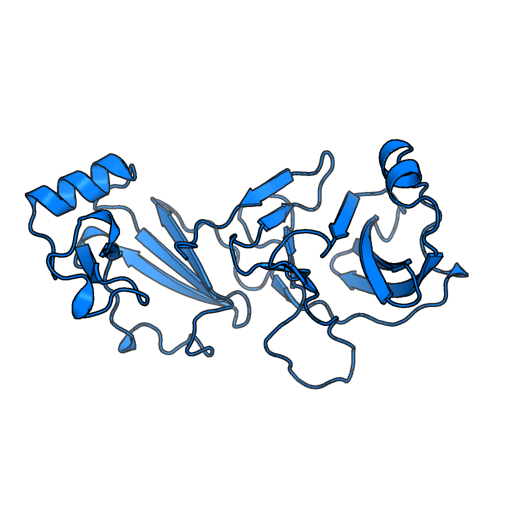 MET A 1 100 ? -8.229 -1.295 -7.897 1.00 95.69 100 MET A C 1
ATOM 817 O O . MET A 1 100 ? -9.232 -1.938 -8.198 1.00 95.69 100 MET A O 1
ATOM 821 N N . LYS A 1 101 ? -7.045 -1.483 -8.471 1.00 94.31 101 LYS A N 1
ATOM 822 C CA . LYS A 1 101 ? -6.770 -2.508 -9.465 1.00 94.31 101 LYS A CA 1
ATOM 823 C C . LYS A 1 101 ? -5.485 -3.220 -9.118 1.00 94.31 101 LYS A C 1
ATOM 825 O O . LYS A 1 101 ? -4.486 -2.593 -8.759 1.00 94.31 101 LYS A O 1
ATOM 830 N N . ARG A 1 102 ? -5.518 -4.532 -9.286 1.00 93.00 102 ARG A N 1
ATOM 831 C CA . ARG A 1 102 ? -4.313 -5.338 -9.268 1.00 93.00 102 ARG A CA 1
ATOM 832 C C . ARG A 1 102 ? -3.515 -5.067 -10.535 1.00 93.00 102 ARG A C 1
ATOM 834 O O . ARG A 1 102 ? -4.089 -4.964 -11.621 1.00 93.00 102 ARG A O 1
ATOM 841 N N . ILE A 1 103 ? -2.204 -4.973 -10.393 1.00 94.75 103 ILE A N 1
ATOM 842 C CA . ILE A 1 103 ? -1.294 -4.864 -11.521 1.00 94.75 103 ILE A CA 1
ATOM 843 C C . ILE A 1 103 ? -0.961 -6.270 -12.013 1.00 94.75 103 ILE A C 1
ATOM 845 O O . ILE A 1 103 ? -0.491 -7.114 -11.250 1.00 94.75 103 ILE A O 1
ATOM 849 N N . LEU A 1 104 ? -1.208 -6.497 -13.300 1.00 94.12 104 LEU A N 1
ATOM 850 C CA . LEU A 1 104 ? -0.737 -7.669 -14.026 1.00 94.12 104 LEU A CA 1
ATOM 851 C C . LEU A 1 104 ? 0.254 -7.190 -15.078 1.00 94.12 104 LEU A C 1
ATOM 853 O O . LEU A 1 104 ? -0.109 -6.508 -16.037 1.00 94.12 104 LEU A O 1
ATOM 857 N N . TRP A 1 105 ? 1.517 -7.511 -14.853 1.00 95.06 105 TRP A N 1
ATOM 858 C CA . TRP A 1 105 ? 2.625 -7.076 -15.674 1.00 95.06 105 TRP A CA 1
ATOM 859 C C . TRP A 1 105 ? 2.661 -7.856 -16.988 1.00 95.06 105 TRP A C 1
ATOM 861 O O . TRP A 1 105 ? 2.449 -9.069 -17.037 1.00 95.06 105 TRP A O 1
ATOM 871 N N . LYS A 1 106 ? 2.971 -7.145 -18.069 1.00 95.56 106 LYS A N 1
ATOM 872 C CA . LYS A 1 106 ? 3.314 -7.710 -19.371 1.00 95.56 106 LYS A CA 1
ATOM 873 C C . LYS A 1 106 ? 4.798 -7.477 -19.616 1.00 95.56 106 LYS A C 1
ATOM 875 O O . LYS A 1 106 ? 5.252 -6.338 -19.562 1.00 95.56 106 LYS A O 1
ATOM 880 N N . LYS A 1 107 ? 5.546 -8.540 -19.902 1.00 96.00 107 LYS A N 1
ATOM 881 C CA . LYS A 1 107 ? 6.948 -8.451 -20.333 1.00 96.00 107 LYS A CA 1
ATOM 882 C C . LYS A 1 107 ? 7.054 -7.617 -21.620 1.00 96.00 107 LYS A C 1
ATOM 884 O O . LYS A 1 107 ? 6.214 -7.781 -22.505 1.00 96.00 107 LYS A O 1
ATOM 889 N N . ILE A 1 108 ? 8.051 -6.739 -21.715 1.00 97.06 108 ILE A N 1
ATOM 890 C CA . ILE A 1 108 ? 8.312 -5.912 -22.909 1.00 97.06 108 ILE A CA 1
ATOM 891 C C . ILE A 1 108 ? 9.777 -5.981 -23.327 1.00 97.06 108 ILE A C 1
ATOM 893 O O . ILE A 1 108 ? 10.633 -6.417 -22.550 1.00 97.06 108 ILE A O 1
ATOM 897 N N . ASP A 1 109 ? 10.058 -5.528 -24.547 1.00 96.69 109 ASP A N 1
ATOM 898 C CA . ASP A 1 109 ? 11.427 -5.317 -25.001 1.00 96.69 109 ASP A CA 1
ATOM 899 C C . ASP A 1 109 ? 12.021 -4.049 -24.370 1.00 96.69 109 ASP A C 1
ATOM 901 O O . ASP A 1 109 ? 11.337 -3.042 -24.184 1.00 96.69 109 ASP A O 1
ATOM 905 N N . LEU A 1 110 ? 13.338 -4.044 -24.133 1.00 94.12 110 LEU A N 1
ATOM 906 C CA . LEU A 1 110 ? 14.049 -2.878 -23.587 1.00 94.12 110 LEU A CA 1
ATOM 907 C C . LEU A 1 110 ? 13.848 -1.605 -24.431 1.00 94.12 110 LEU A C 1
ATOM 909 O O . LEU A 1 110 ? 13.783 -0.511 -23.880 1.00 94.12 110 LEU A O 1
ATOM 913 N N . LYS A 1 111 ? 13.698 -1.746 -25.755 1.00 94.50 111 LYS A N 1
ATOM 914 C CA . LYS A 1 111 ? 13.428 -0.632 -26.685 1.00 94.50 111 LYS A CA 1
ATOM 915 C C . LYS A 1 111 ? 12.093 0.080 -26.420 1.00 94.50 111 LYS A C 1
ATOM 917 O O . LYS A 1 111 ? 11.920 1.217 -26.842 1.00 94.50 111 LYS A O 1
ATOM 922 N N . GLU A 1 112 ? 11.149 -0.589 -25.756 1.00 94.69 112 GLU A N 1
ATOM 923 C CA . GLU A 1 112 ? 9.846 -0.032 -25.377 1.00 94.69 112 GLU A CA 1
ATOM 924 C C . GLU A 1 112 ? 9.880 0.646 -23.998 1.00 94.69 112 GLU A C 1
ATOM 926 O O . GLU A 1 112 ? 8.934 1.344 -23.625 1.00 94.69 112 GLU A O 1
ATOM 931 N N . PHE A 1 113 ? 10.949 0.446 -23.219 1.00 96.19 113 PHE A N 1
ATOM 932 C CA . PHE A 1 113 ? 11.095 1.078 -21.916 1.00 96.19 113 PHE A CA 1
ATOM 933 C C . PHE A 1 113 ? 11.367 2.588 -22.078 1.00 96.19 113 PHE A C 1
ATOM 935 O O . PHE A 1 113 ? 12.195 2.973 -22.907 1.00 96.19 113 PHE A O 1
ATOM 942 N N . PRO A 1 114 ? 10.708 3.472 -21.303 1.00 95.12 114 PRO A N 1
ATOM 943 C CA . PRO A 1 114 ? 10.882 4.912 -21.450 1.00 95.12 114 PRO A CA 1
ATOM 944 C C . PRO A 1 114 ? 12.337 5.353 -21.259 1.00 95.12 114 PRO A C 1
ATOM 946 O O . PRO A 1 114 ? 12.958 5.054 -20.237 1.00 95.12 114 PRO A O 1
ATOM 949 N N . ASN A 1 115 ? 12.852 6.149 -22.200 1.00 93.12 115 ASN A N 1
ATOM 950 C CA . ASN A 1 115 ? 14.186 6.749 -22.118 1.00 93.12 115 ASN A CA 1
ATOM 951 C C . ASN A 1 115 ? 14.208 7.960 -21.163 1.00 93.12 115 ASN A C 1
ATOM 953 O O . ASN A 1 115 ? 14.481 9.094 -21.554 1.00 93.12 115 ASN A O 1
ATOM 957 N N . ILE A 1 116 ? 13.856 7.722 -19.899 1.00 93.19 116 ILE A N 1
ATOM 958 C CA . ILE A 1 116 ? 13.892 8.714 -18.825 1.00 93.19 116 ILE A CA 1
ATOM 959 C C . ILE A 1 116 ? 15.167 8.483 -18.024 1.00 93.19 116 ILE A C 1
ATOM 961 O O . ILE A 1 116 ? 15.332 7.448 -17.364 1.00 93.19 116 ILE A O 1
ATOM 965 N N . LYS A 1 117 ? 16.077 9.460 -18.074 1.00 91.31 117 LYS A N 1
ATOM 966 C CA . LYS A 1 117 ? 17.352 9.395 -17.355 1.00 91.31 117 LYS A CA 1
ATOM 967 C C . LYS A 1 117 ? 17.109 9.279 -15.855 1.00 91.31 117 LYS A C 1
ATOM 969 O O . LYS A 1 117 ? 16.258 9.964 -15.296 1.00 91.31 117 LYS A O 1
ATOM 974 N N . MET A 1 118 ? 17.851 8.380 -15.225 1.00 89.50 118 MET A N 1
ATOM 975 C CA . MET A 1 118 ? 17.872 8.262 -13.775 1.00 89.50 118 MET A CA 1
ATOM 976 C C . MET A 1 118 ? 18.616 9.463 -13.184 1.00 89.50 118 MET A C 1
ATOM 978 O O . MET A 1 118 ? 19.539 9.990 -13.809 1.00 89.50 118 MET A O 1
ATOM 982 N N . LYS A 1 119 ? 18.217 9.902 -11.991 1.00 86.81 119 LYS A N 1
ATOM 983 C CA . LYS A 1 119 ? 18.902 11.001 -11.310 1.00 86.81 119 LYS A CA 1
ATOM 984 C C . LYS A 1 119 ? 20.360 10.630 -10.972 1.00 86.81 119 LYS A C 1
ATOM 986 O O . LYS A 1 119 ? 20.605 9.462 -10.649 1.00 86.81 119 LYS A O 1
ATOM 991 N N . PRO A 1 120 ? 21.319 11.575 -11.028 1.00 85.38 120 PRO A N 1
ATOM 992 C CA . PRO A 1 120 ? 22.743 11.290 -10.824 1.00 85.38 120 PRO A CA 1
ATOM 993 C C . PRO A 1 120 ? 23.064 10.551 -9.518 1.00 85.38 120 PRO A C 1
ATOM 995 O O . PRO A 1 120 ? 23.888 9.640 -9.513 1.00 85.38 120 PRO A O 1
ATOM 998 N N . GLU A 1 121 ? 22.373 10.888 -8.431 1.00 85.69 121 GLU A N 1
ATOM 999 C CA . GLU A 1 121 ? 22.531 10.266 -7.116 1.00 85.69 121 GLU A CA 1
ATOM 1000 C C . GLU A 1 121 ? 22.161 8.778 -7.095 1.00 85.69 121 GLU A C 1
ATOM 1002 O O . GLU A 1 121 ? 22.700 8.021 -6.299 1.00 85.69 121 GLU A O 1
ATOM 1007 N N . HIS A 1 122 ? 21.269 8.331 -7.977 1.00 86.81 122 HIS A N 1
ATOM 1008 C CA . HIS A 1 122 ? 20.936 6.916 -8.104 1.00 86.81 122 HIS A CA 1
ATOM 1009 C C . HIS A 1 122 ? 21.904 6.192 -9.049 1.00 86.81 122 HIS A C 1
ATOM 1011 O O . HIS A 1 122 ? 22.197 5.016 -8.850 1.00 86.81 122 HIS A O 1
ATOM 1017 N N . VAL A 1 123 ? 22.440 6.888 -10.059 1.00 86.12 123 VAL A N 1
ATOM 1018 C CA . VAL A 1 123 ? 23.441 6.321 -10.979 1.00 86.12 123 VAL A CA 1
ATOM 1019 C C . VAL A 1 123 ? 24.699 5.898 -10.218 1.00 86.12 123 VAL A C 1
ATOM 1021 O O . VAL A 1 123 ? 25.248 4.833 -10.494 1.00 86.12 123 VAL A O 1
ATOM 1024 N N . SER A 1 124 ? 25.139 6.691 -9.237 1.00 86.62 124 SER A N 1
ATOM 1025 C CA . SER A 1 124 ? 26.295 6.345 -8.402 1.00 86.62 124 SER A CA 1
ATOM 1026 C C . SER A 1 124 ? 26.045 5.110 -7.528 1.00 86.62 124 SER A C 1
ATOM 1028 O O . SER A 1 124 ? 26.940 4.273 -7.415 1.00 86.62 124 SER A O 1
ATOM 1030 N N . ILE A 1 125 ? 24.835 4.957 -6.974 1.00 87.25 125 ILE A N 1
ATOM 1031 C CA . ILE A 1 125 ? 24.427 3.793 -6.163 1.00 87.25 125 ILE A CA 1
ATOM 1032 C C . ILE A 1 125 ? 24.531 2.496 -6.974 1.00 87.25 125 ILE A C 1
ATOM 1034 O O . ILE A 1 125 ? 25.013 1.485 -6.470 1.00 87.25 125 ILE A O 1
ATOM 1038 N N . PHE A 1 126 ? 24.127 2.526 -8.245 1.00 89.06 126 PHE A N 1
ATOM 1039 C CA . PHE A 1 126 ? 24.089 1.340 -9.106 1.00 89.06 126 PHE A CA 1
ATOM 1040 C C . PHE A 1 126 ? 25.353 1.142 -9.954 1.00 89.06 126 PHE A C 1
ATOM 1042 O O . PHE A 1 126 ? 25.331 0.427 -10.959 1.00 89.06 126 PHE A O 1
ATOM 1049 N N . LYS A 1 127 ? 26.491 1.729 -9.561 1.00 89.00 127 LYS A N 1
ATOM 1050 C CA . LYS A 1 127 ? 27.772 1.468 -10.229 1.00 89.00 127 LYS A CA 1
ATOM 1051 C C . LYS A 1 127 ? 28.122 -0.026 -10.139 1.00 89.00 127 LYS A C 1
ATOM 1053 O O . LYS A 1 127 ? 28.220 -0.585 -9.051 1.00 89.00 127 LYS A O 1
ATOM 1058 N N . GLY A 1 128 ? 28.321 -0.669 -11.292 1.00 89.81 128 GLY A N 1
ATOM 1059 C CA . GLY A 1 128 ? 28.596 -2.111 -11.386 1.00 89.81 128 GLY A CA 1
ATOM 1060 C C . GLY A 1 128 ? 27.352 -3.011 -11.389 1.00 89.81 128 GLY A C 1
ATOM 1061 O O . GLY A 1 128 ? 27.496 -4.231 -11.362 1.00 89.81 128 GLY A O 1
ATOM 1062 N N . TYR A 1 129 ? 26.148 -2.434 -11.432 1.00 94.31 129 TYR A N 1
ATOM 1063 C CA . TYR A 1 129 ? 24.900 -3.165 -11.657 1.00 94.31 129 TYR A CA 1
ATOM 1064 C C . TYR A 1 129 ? 24.585 -3.208 -13.158 1.00 94.31 129 TYR A C 1
ATOM 1066 O O . TYR A 1 129 ? 25.074 -2.389 -13.940 1.00 94.31 129 TYR A O 1
ATOM 1074 N N . THR A 1 130 ? 23.736 -4.149 -13.563 1.00 94.88 130 THR A N 1
ATOM 1075 C CA . THR A 1 130 ? 23.212 -4.260 -14.929 1.00 94.88 130 THR A CA 1
ATOM 1076 C C . THR A 1 130 ? 21.696 -4.084 -14.946 1.00 94.88 130 THR A C 1
ATOM 1078 O O . THR A 1 130 ? 21.011 -4.326 -13.954 1.00 94.88 130 THR A O 1
ATOM 1081 N N . PHE A 1 131 ? 21.152 -3.637 -16.077 1.00 94.12 131 PHE A N 1
ATOM 1082 C CA . PHE A 1 131 ? 19.706 -3.558 -16.282 1.00 94.12 131 PHE A CA 1
ATOM 1083 C C . PHE A 1 131 ? 19.204 -4.855 -16.908 1.00 94.12 131 PHE A C 1
ATOM 1085 O O . PHE A 1 131 ? 19.793 -5.341 -17.872 1.00 94.12 131 PHE A O 1
ATOM 1092 N N . GLY A 1 132 ? 18.124 -5.406 -16.366 1.00 95.06 132 GLY A N 1
ATOM 1093 C CA . GLY A 1 132 ? 17.546 -6.657 -16.840 1.00 95.06 132 GLY A CA 1
ATOM 1094 C C . GLY A 1 132 ? 16.161 -6.478 -17.423 1.00 95.06 132 GLY A C 1
ATOM 1095 O O . GLY A 1 132 ? 15.896 -5.559 -18.202 1.00 95.06 132 GLY A O 1
ATOM 1096 N N . GLN A 1 133 ? 15.283 -7.414 -17.069 1.00 96.88 133 GLN A N 1
ATOM 1097 C CA . GLN A 1 133 ? 13.979 -7.519 -17.688 1.00 96.88 133 GLN A CA 1
ATOM 1098 C C . GLN A 1 133 ? 13.116 -6.288 -17.409 1.00 96.88 133 GLN A C 1
ATOM 1100 O O . GLN A 1 133 ? 13.129 -5.709 -16.321 1.00 96.88 133 GLN A O 1
ATOM 1105 N N . THR A 1 134 ? 12.348 -5.905 -18.425 1.00 97.88 134 THR A N 1
ATOM 1106 C CA . THR A 1 134 ? 11.390 -4.809 -18.358 1.00 97.88 134 THR A CA 1
ATOM 1107 C C . THR A 1 134 ? 9.962 -5.313 -18.512 1.00 97.88 134 THR A C 1
ATOM 1109 O O . THR A 1 134 ? 9.691 -6.319 -19.186 1.00 97.88 134 THR A O 1
ATOM 1112 N N . TYR A 1 135 ? 9.046 -4.601 -17.866 1.00 97.19 135 TYR A N 1
ATOM 1113 C CA . TYR A 1 135 ? 7.629 -4.925 -17.822 1.00 97.19 135 TYR A CA 1
ATOM 1114 C C . TYR A 1 135 ? 6.785 -3.660 -17.932 1.00 97.19 135 TYR A C 1
ATOM 1116 O O . TYR A 1 135 ? 7.219 -2.582 -17.521 1.00 97.19 135 TYR A O 1
ATOM 1124 N N . GLN A 1 136 ? 5.562 -3.804 -18.437 1.00 97.31 136 GLN A N 1
ATOM 1125 C CA . GLN A 1 136 ? 4.576 -2.734 -18.484 1.00 97.31 136 GLN A CA 1
ATOM 1126 C C . GLN A 1 136 ? 3.216 -3.140 -17.927 1.00 97.31 136 GLN A C 1
ATOM 1128 O O . GLN A 1 136 ? 2.826 -4.307 -17.958 1.00 97.31 136 GLN A O 1
ATOM 1133 N N . PHE A 1 137 ? 2.473 -2.131 -17.496 1.00 97.00 137 PHE A N 1
ATOM 1134 C CA . PHE A 1 137 ? 1.048 -2.186 -17.210 1.00 97.00 137 PHE A CA 1
ATOM 1135 C C . PHE A 1 137 ? 0.406 -0.854 -17.615 1.00 97.00 137 PHE A C 1
ATOM 1137 O O . PHE A 1 137 ? 1.064 0.186 -17.598 1.00 97.00 137 PHE A O 1
ATOM 1144 N N . GLU A 1 138 ? -0.874 -0.862 -17.978 1.00 96.00 138 GLU A N 1
ATOM 1145 C CA . GLU A 1 138 ? -1.603 0.350 -18.353 1.00 96.00 138 GLU A CA 1
ATOM 1146 C C . GLU A 1 138 ? -2.960 0.393 -17.653 1.00 96.00 138 GLU A C 1
ATOM 1148 O O . GLU A 1 138 ? -3.703 -0.587 -17.630 1.00 96.00 138 GLU A O 1
ATOM 1153 N N . SER A 1 139 ? -3.293 1.546 -17.073 1.00 94.38 139 SER A N 1
ATOM 1154 C CA . SER A 1 139 ? -4.605 1.784 -16.479 1.00 94.38 139 SER A CA 1
ATOM 1155 C C . SER A 1 139 ? -4.896 3.276 -16.375 1.00 94.38 139 SER A C 1
ATOM 1157 O O . SER A 1 139 ? -4.024 4.063 -16.024 1.00 94.38 139 SER A O 1
ATOM 1159 N N . GLU A 1 140 ? -6.149 3.660 -16.639 1.00 92.06 140 GLU A N 1
ATOM 1160 C CA . GLU A 1 140 ? -6.668 5.022 -16.413 1.00 92.06 140 GLU A CA 1
ATOM 1161 C C . GLU A 1 140 ? -5.814 6.132 -17.054 1.00 92.06 140 GLU A C 1
ATOM 1163 O O . GLU A 1 140 ? -5.629 7.210 -16.495 1.00 92.06 140 GLU A O 1
ATOM 1168 N N . GLY A 1 141 ? -5.283 5.871 -18.253 1.00 95.31 141 GLY A N 1
ATOM 1169 C CA . GLY A 1 141 ? -4.454 6.831 -18.980 1.00 95.31 141 GLY A CA 1
ATOM 1170 C C . GLY A 1 141 ? -3.020 6.951 -18.459 1.00 95.31 141 GLY A C 1
ATOM 1171 O O . GLY A 1 141 ? -2.283 7.812 -18.942 1.00 95.31 141 GLY A O 1
ATOM 1172 N N . LEU A 1 142 ? -2.577 6.073 -17.557 1.00 97.62 142 LEU A N 1
ATOM 1173 C CA . LEU A 1 142 ? -1.194 5.954 -17.094 1.00 97.62 142 LEU A CA 1
ATOM 1174 C C . LEU A 1 142 ? -0.552 4.662 -17.609 1.00 97.62 142 LEU A C 1
ATOM 1176 O O . LEU A 1 142 ? -1.184 3.605 -17.577 1.00 97.62 142 LEU A O 1
ATOM 1180 N N . LYS A 1 143 ? 0.716 4.748 -18.022 1.00 97.88 143 LYS A N 1
ATOM 1181 C CA . LYS A 1 143 ? 1.573 3.587 -18.282 1.00 97.88 143 LYS A CA 1
ATOM 1182 C C . LYS A 1 143 ? 2.601 3.457 -17.175 1.00 97.88 143 LYS A C 1
ATOM 1184 O O . LYS A 1 143 ? 3.267 4.425 -16.815 1.00 97.88 143 LYS A O 1
ATOM 1189 N N . TYR A 1 144 ? 2.714 2.250 -16.660 1.00 98.38 144 TYR A N 1
ATOM 1190 C CA . TYR A 1 144 ? 3.606 1.856 -15.590 1.00 98.38 144 TYR A CA 1
ATOM 1191 C C . TYR A 1 144 ? 4.682 0.992 -16.218 1.00 98.38 144 TYR A C 1
ATOM 1193 O O . TYR A 1 144 ? 4.357 0.036 -16.919 1.00 98.38 144 TYR A O 1
ATOM 1201 N N . HIS A 1 145 ? 5.940 1.313 -15.967 1.00 98.25 145 HIS A N 1
ATOM 1202 C CA . HIS A 1 145 ? 7.083 0.580 -16.478 1.00 98.25 145 HIS A CA 1
ATOM 1203 C C . HIS A 1 145 ? 7.979 0.189 -15.314 1.00 98.25 145 HIS A C 1
ATOM 1205 O O . HIS A 1 145 ? 8.370 1.044 -14.521 1.00 98.25 145 HIS A O 1
ATOM 1211 N N . VAL A 1 146 ? 8.308 -1.095 -15.219 1.00 97.62 146 VAL A N 1
ATOM 1212 C CA . VAL A 1 146 ? 9.254 -1.615 -14.228 1.00 97.62 146 VAL A CA 1
ATOM 1213 C C . VAL A 1 146 ? 10.462 -2.184 -14.946 1.00 97.62 146 VAL A C 1
ATOM 1215 O O . VAL A 1 146 ? 10.311 -2.866 -15.958 1.00 97.62 146 VAL A O 1
ATOM 1218 N N . GLN A 1 147 ? 11.648 -1.900 -14.422 1.00 97.31 147 GLN A N 1
ATOM 1219 C CA . GLN A 1 147 ? 12.907 -2.478 -14.872 1.00 97.31 147 GLN A CA 1
ATOM 1220 C C . GLN A 1 147 ? 13.643 -3.088 -13.683 1.00 97.31 147 GLN A C 1
ATOM 1222 O O . GLN A 1 147 ? 13.869 -2.410 -12.676 1.00 97.31 147 GLN A O 1
ATOM 1227 N N . ASP A 1 148 ? 14.029 -4.354 -13.820 1.00 96.56 148 ASP A N 1
ATOM 1228 C CA . ASP A 1 148 ? 14.915 -5.015 -12.868 1.00 96.56 148 ASP A CA 1
ATOM 1229 C C . ASP A 1 148 ? 16.338 -4.437 -12.987 1.00 96.56 148 ASP A C 1
ATOM 1231 O O . ASP A 1 148 ? 16.860 -4.229 -14.086 1.00 96.56 148 ASP A O 1
ATOM 1235 N N . ILE A 1 149 ? 16.978 -4.200 -11.844 1.00 95.50 149 ILE A N 1
ATOM 1236 C CA . ILE A 1 149 ? 18.379 -3.792 -11.712 1.00 95.50 149 ILE A CA 1
ATOM 1237 C C . ILE A 1 149 ? 19.104 -4.894 -10.935 1.00 95.50 149 ILE A C 1
ATOM 1239 O O . ILE A 1 149 ? 18.705 -5.261 -9.822 1.00 95.50 149 ILE A O 1
ATOM 1243 N N . LEU A 1 150 ? 20.157 -5.437 -11.539 1.00 95.44 150 LEU A N 1
ATOM 1244 C CA . LEU A 1 150 ? 20.802 -6.673 -11.127 1.00 95.44 150 LEU A CA 1
ATOM 1245 C C . LEU A 1 150 ? 22.234 -6.446 -10.662 1.00 95.44 150 LEU A C 1
ATOM 1247 O O . LEU A 1 150 ? 22.956 -5.614 -11.205 1.00 95.44 150 LEU A O 1
ATOM 1251 N N . LYS A 1 151 ? 22.664 -7.265 -9.707 1.00 94.25 151 LYS A N 1
ATOM 1252 C CA . LYS A 1 151 ? 24.066 -7.434 -9.319 1.00 94.25 151 LYS A CA 1
ATOM 1253 C C . LYS A 1 151 ? 24.349 -8.921 -9.220 1.00 94.25 151 LYS A C 1
ATOM 1255 O O . LYS A 1 151 ? 23.592 -9.638 -8.572 1.00 94.25 151 LYS A O 1
ATOM 1260 N N . SER A 1 152 ? 25.404 -9.382 -9.890 1.00 92.00 152 SER A N 1
ATOM 1261 C CA . SER A 1 152 ? 25.754 -10.810 -9.953 1.00 92.00 152 SER A CA 1
ATOM 1262 C C . SER A 1 152 ? 24.576 -11.698 -10.396 1.00 92.00 152 SER A C 1
ATOM 1264 O O . SER A 1 152 ? 24.321 -12.737 -9.800 1.00 92.00 152 SER A O 1
ATOM 1266 N N . ASN A 1 153 ? 23.834 -11.261 -11.424 1.00 90.19 153 ASN A N 1
ATOM 1267 C CA . ASN A 1 153 ? 22.633 -11.919 -11.971 1.00 90.19 153 ASN A CA 1
ATOM 1268 C C . ASN A 1 153 ? 21.432 -12.046 -11.016 1.00 90.19 153 ASN A C 1
ATOM 1270 O O . ASN A 1 153 ? 20.447 -12.700 -11.350 1.00 90.19 153 ASN A O 1
ATOM 1274 N N . GLU A 1 154 ? 21.458 -11.375 -9.867 1.00 92.31 154 GLU A N 1
ATOM 1275 C CA . GLU A 1 154 ? 20.337 -11.333 -8.934 1.00 92.31 154 GLU A CA 1
ATOM 1276 C C . GLU A 1 154 ? 19.660 -9.961 -8.974 1.00 92.31 154 GLU A C 1
ATOM 1278 O O . GLU A 1 154 ? 20.333 -8.930 -8.920 1.00 92.31 154 GLU A O 1
ATOM 1283 N N . VAL A 1 155 ? 18.325 -9.928 -9.020 1.00 93.94 155 VAL A N 1
ATOM 1284 C CA . VAL A 1 155 ? 17.563 -8.674 -8.911 1.00 93.94 155 VAL A CA 1
ATOM 1285 C C . VAL A 1 155 ? 17.745 -8.102 -7.507 1.00 93.94 155 VAL A C 1
ATOM 1287 O O . VAL A 1 155 ? 17.357 -8.734 -6.522 1.00 93.94 155 VAL A O 1
ATOM 1290 N N . LYS A 1 156 ? 18.315 -6.897 -7.417 1.00 93.62 156 LYS A N 1
ATOM 1291 C CA . LYS A 1 156 ? 18.538 -6.163 -6.158 1.00 93.62 156 LYS A CA 1
ATOM 1292 C C . LYS A 1 156 ? 17.623 -4.958 -6.009 1.00 93.62 156 LYS A C 1
ATOM 1294 O O . LYS A 1 156 ? 17.235 -4.614 -4.895 1.00 93.62 156 LYS A O 1
ATOM 1299 N N . CYS A 1 157 ? 17.245 -4.349 -7.128 1.00 95.06 157 CYS A N 1
ATOM 1300 C CA . CYS A 1 157 ? 16.360 -3.198 -7.161 1.00 95.06 157 CYS A CA 1
ATOM 1301 C C . CYS A 1 157 ? 15.389 -3.303 -8.344 1.00 95.06 157 CYS A C 1
ATOM 1303 O O . CYS A 1 157 ? 15.711 -3.893 -9.374 1.00 95.06 157 CYS A O 1
ATOM 1305 N N . ARG A 1 158 ? 14.205 -2.712 -8.200 1.00 95.75 158 ARG A N 1
ATOM 1306 C CA . ARG A 1 158 ? 13.249 -2.480 -9.283 1.00 95.75 158 ARG A CA 1
ATOM 1307 C C . ARG A 1 158 ? 12.999 -0.988 -9.418 1.00 95.75 158 ARG A C 1
ATOM 1309 O O . ARG A 1 158 ? 12.523 -0.349 -8.479 1.00 95.75 158 ARG A O 1
ATOM 1316 N N . ARG A 1 159 ? 13.285 -0.437 -10.598 1.00 96.06 159 ARG A N 1
ATOM 1317 C CA . ARG A 1 159 ? 12.928 0.942 -10.942 1.00 96.06 159 ARG A CA 1
ATOM 1318 C C . ARG A 1 159 ? 11.524 0.967 -11.509 1.00 96.06 159 ARG A C 1
ATOM 1320 O O . ARG A 1 159 ? 11.269 0.319 -12.518 1.00 96.06 159 ARG A O 1
ATOM 1327 N N . LEU A 1 160 ? 10.649 1.746 -10.891 1.00 97.38 160 LEU A N 1
ATOM 1328 C CA . LEU A 1 160 ? 9.315 2.030 -11.393 1.00 97.38 160 LEU A CA 1
ATOM 1329 C C . LEU A 1 160 ? 9.280 3.431 -11.999 1.00 97.38 160 LEU A C 1
ATOM 1331 O O . LEU A 1 160 ? 9.648 4.404 -11.343 1.00 97.38 160 LEU A O 1
ATOM 1335 N N . LEU A 1 161 ? 8.750 3.528 -13.213 1.00 97.62 161 LEU A N 1
ATOM 1336 C CA . LEU A 1 161 ? 8.365 4.773 -13.863 1.00 97.62 161 LEU A CA 1
ATOM 1337 C C . LEU A 1 161 ? 6.871 4.735 -14.160 1.00 97.62 161 LEU A C 1
ATOM 1339 O O . LEU A 1 161 ? 6.369 3.761 -14.717 1.00 97.62 161 LEU A O 1
ATOM 1343 N N . VAL A 1 162 ? 6.162 5.809 -13.835 1.00 98.00 162 VAL A N 1
ATOM 1344 C CA . VAL A 1 162 ? 4.766 5.989 -14.241 1.00 98.00 162 VAL A CA 1
ATOM 1345 C C . VAL A 1 162 ? 4.671 7.244 -15.080 1.00 98.00 162 VAL A C 1
ATOM 1347 O O . VAL A 1 162 ? 5.056 8.323 -14.631 1.00 98.00 162 VAL A O 1
ATOM 1350 N N . ILE A 1 163 ? 4.156 7.102 -16.296 1.00 97.62 163 ILE A N 1
ATOM 1351 C CA . ILE A 1 163 ? 4.035 8.187 -17.268 1.00 97.62 163 ILE A CA 1
ATOM 1352 C C . ILE A 1 163 ? 2.592 8.340 -17.742 1.00 97.62 163 ILE A C 1
ATOM 1354 O O . ILE A 1 163 ? 1.815 7.381 -17.764 1.00 97.62 163 ILE A O 1
ATOM 1358 N N . LYS A 1 164 ? 2.221 9.541 -18.183 1.00 97.00 164 LYS A N 1
ATOM 1359 C CA . LYS A 1 164 ? 0.942 9.747 -18.873 1.00 97.00 164 LYS A CA 1
ATOM 1360 C C . LYS A 1 164 ? 0.979 9.078 -20.245 1.00 97.00 164 LYS A C 1
ATOM 1362 O O . LYS A 1 164 ? 1.885 9.310 -21.040 1.00 97.00 164 LYS A O 1
ATOM 1367 N N . SER A 1 165 ? -0.052 8.307 -20.573 1.00 94.75 165 SER A N 1
ATOM 1368 C CA . SER A 1 165 ? -0.104 7.523 -21.817 1.00 94.75 165 SER A CA 1
ATOM 1369 C C . SER A 1 165 ? -0.054 8.395 -23.072 1.00 94.75 165 SER A C 1
ATOM 1371 O O . SER A 1 165 ? 0.606 8.012 -24.041 1.00 94.75 165 SER A O 1
ATOM 1373 N N . LYS A 1 166 ? -0.720 9.561 -23.024 1.00 94.19 166 LYS A N 1
ATOM 1374 C CA . LYS A 1 166 ? -0.842 10.514 -24.138 1.00 94.19 166 LYS A CA 1
ATOM 1375 C C . LYS A 1 166 ? 0.385 11.417 -24.288 1.00 94.19 166 LYS A C 1
ATOM 1377 O O . LYS A 1 166 ? 0.976 11.440 -25.356 1.00 94.19 166 LYS A O 1
ATOM 1382 N N . THR A 1 167 ? 0.767 12.137 -23.233 1.00 95.19 167 THR A N 1
ATOM 1383 C CA . THR A 1 167 ? 1.831 13.160 -23.301 1.00 95.19 167 THR A CA 1
ATOM 1384 C C . THR A 1 167 ? 3.228 12.616 -23.026 1.00 95.19 167 THR A C 1
ATOM 1386 O O . THR A 1 167 ? 4.204 13.278 -23.342 1.00 95.19 167 THR A O 1
ATOM 1389 N N . LYS A 1 168 ? 3.334 11.407 -22.456 1.00 94.50 168 LYS A N 1
ATOM 1390 C CA . LYS A 1 168 ? 4.586 10.788 -21.985 1.00 94.50 168 LYS A CA 1
ATOM 1391 C C . LYS A 1 168 ? 5.256 11.500 -20.805 1.00 94.50 168 LYS A C 1
ATOM 1393 O O . LYS A 1 168 ? 6.341 11.090 -20.408 1.00 94.50 168 LYS A O 1
ATOM 1398 N N . ASP A 1 169 ? 4.591 12.481 -20.190 1.00 95.62 169 ASP A N 1
ATOM 1399 C CA . ASP A 1 169 ? 5.101 13.146 -18.987 1.00 95.62 169 ASP A CA 1
ATOM 1400 C C . ASP A 1 169 ? 5.307 12.144 -17.850 1.00 95.62 169 ASP A C 1
ATOM 1402 O O . ASP A 1 169 ? 4.424 11.323 -17.574 1.00 95.62 169 ASP A O 1
ATOM 1406 N N . LEU A 1 170 ? 6.424 12.278 -17.135 1.00 96.50 170 LEU A N 1
ATOM 1407 C CA . LEU A 1 170 ? 6.678 11.548 -15.899 1.00 96.50 170 LEU A CA 1
ATOM 1408 C C . LEU A 1 170 ? 5.726 12.019 -14.792 1.00 96.50 170 LEU A C 1
ATOM 1410 O O . LEU A 1 170 ? 5.644 13.204 -14.478 1.00 96.50 170 LEU A O 1
ATOM 1414 N N . VAL A 1 171 ? 5.024 11.070 -14.182 1.00 96.75 171 VAL A N 1
ATOM 1415 C CA . VAL A 1 171 ? 4.093 11.289 -13.065 1.00 96.75 171 VAL A CA 1
ATOM 1416 C C . VAL A 1 171 ? 4.697 10.825 -11.747 1.00 96.75 171 VAL A C 1
ATOM 1418 O O . VAL A 1 171 ? 4.407 11.407 -10.703 1.00 96.75 171 VAL A O 1
ATOM 1421 N N . PHE A 1 172 ? 5.507 9.770 -11.784 1.00 96.94 172 PHE A N 1
ATOM 1422 C CA . PHE A 1 172 ? 6.105 9.169 -10.600 1.00 96.94 172 PHE A CA 1
ATOM 1423 C C . PHE A 1 172 ? 7.340 8.349 -10.973 1.00 96.94 172 PHE A C 1
ATOM 1425 O O . PHE A 1 172 ? 7.355 7.679 -12.006 1.00 96.94 172 PHE A O 1
ATOM 1432 N N . GLU A 1 173 ? 8.344 8.372 -10.104 1.00 95.44 173 GLU A N 1
ATOM 1433 C CA . GLU A 1 173 ? 9.507 7.491 -10.156 1.00 95.44 173 GLU A CA 1
ATOM 1434 C C . GLU A 1 173 ? 9.823 7.008 -8.740 1.00 95.44 173 GLU A C 1
ATOM 1436 O O . GLU A 1 173 ? 9.835 7.811 -7.804 1.00 95.44 173 GLU A O 1
ATOM 1441 N N . ASN A 1 174 ? 10.105 5.712 -8.592 1.00 94.44 174 ASN A N 1
ATOM 1442 C CA . ASN A 1 174 ? 10.635 5.153 -7.351 1.00 94.44 174 ASN A CA 1
ATOM 1443 C C . ASN A 1 174 ? 11.589 3.981 -7.625 1.00 94.44 174 ASN A C 1
ATOM 1445 O O . ASN A 1 174 ? 11.560 3.363 -8.693 1.00 94.44 174 ASN A O 1
ATOM 1449 N N . LEU A 1 175 ? 12.432 3.686 -6.640 1.00 93.75 175 LEU A N 1
ATOM 1450 C CA . LEU A 1 175 ? 13.355 2.560 -6.615 1.00 93.75 175 LEU A CA 1
ATOM 1451 C C . LEU A 1 175 ? 13.004 1.674 -5.421 1.00 93.75 175 LEU A C 1
ATOM 1453 O O . LEU A 1 175 ? 13.175 2.074 -4.270 1.00 93.75 175 LEU A O 1
ATOM 1457 N N . TYR A 1 176 ? 12.537 0.461 -5.694 1.00 93.19 176 TYR A N 1
ATOM 1458 C CA . TYR A 1 176 ? 12.270 -0.538 -4.663 1.00 93.19 176 TYR A CA 1
ATOM 1459 C C . TYR A 1 176 ? 13.490 -1.443 -4.538 1.00 93.19 176 TYR A C 1
ATOM 1461 O O . TYR A 1 176 ? 13.765 -2.230 -5.441 1.00 93.19 176 TYR A O 1
ATOM 1469 N N . SER A 1 177 ? 14.232 -1.314 -3.440 1.00 90.94 177 SER A N 1
ATOM 1470 C CA . SER A 1 177 ? 15.430 -2.112 -3.162 1.00 90.94 177 SER A CA 1
ATOM 1471 C C . SER A 1 177 ? 15.175 -3.073 -2.010 1.00 90.94 177 SER A C 1
ATOM 1473 O O . SER A 1 177 ? 14.642 -2.662 -0.981 1.00 90.94 177 SER A O 1
ATOM 1475 N N . LYS A 1 178 ? 15.605 -4.328 -2.172 1.00 85.50 178 LYS A N 1
ATOM 1476 C CA . LYS A 1 178 ? 15.583 -5.342 -1.107 1.00 85.50 178 LYS A CA 1
ATOM 1477 C C . LYS A 1 178 ? 16.896 -5.420 -0.317 1.00 85.50 178 LYS A C 1
ATOM 1479 O O . LYS A 1 178 ? 17.105 -6.363 0.428 1.00 85.50 178 LYS A O 1
ATOM 1484 N N . GLU A 1 179 ? 17.815 -4.472 -0.508 1.00 81.25 179 GLU A N 1
ATOM 1485 C CA . GLU A 1 179 ? 19.096 -4.445 0.224 1.00 81.25 179 GLU A CA 1
ATOM 1486 C C . GLU A 1 179 ? 18.946 -3.999 1.690 1.00 81.25 179 GLU A C 1
ATOM 1488 O O . GLU A 1 179 ? 19.924 -3.954 2.430 1.00 81.25 179 GLU A O 1
ATOM 1493 N N . ARG A 1 180 ? 17.722 -3.673 2.118 1.00 74.94 180 ARG A N 1
ATOM 1494 C CA . ARG A 1 180 ? 17.386 -3.427 3.521 1.00 74.94 180 ARG A CA 1
ATOM 1495 C C . ARG A 1 180 ? 17.175 -4.750 4.250 1.00 74.94 180 ARG A C 1
ATOM 1497 O O . ARG A 1 180 ? 16.661 -5.707 3.676 1.00 74.94 180 ARG A O 1
ATOM 1504 N N . GLU A 1 181 ? 17.550 -4.791 5.522 1.00 72.12 181 GLU A N 1
ATOM 1505 C CA . GLU A 1 181 ? 17.358 -5.975 6.355 1.00 72.12 181 GLU A CA 1
ATOM 1506 C C . GLU A 1 181 ? 15.870 -6.339 6.472 1.00 72.12 181 GLU A C 1
ATOM 1508 O O . GLU A 1 181 ? 15.026 -5.485 6.736 1.00 72.12 181 GLU A O 1
ATOM 1513 N N . GLY A 1 182 ? 15.551 -7.615 6.240 1.00 74.25 182 GLY A N 1
ATOM 1514 C CA . GLY A 1 182 ? 14.181 -8.132 6.284 1.00 74.25 182 GLY A CA 1
ATOM 1515 C C . GLY A 1 182 ? 13.286 -7.736 5.111 1.00 74.25 182 GLY A C 1
ATOM 1516 O O . GLY A 1 182 ? 12.103 -8.086 5.145 1.00 74.25 182 GLY A O 1
ATOM 1517 N N . ALA A 1 183 ? 13.823 -7.060 4.090 1.00 85.12 183 ALA A N 1
ATOM 1518 C CA . ALA A 1 183 ? 13.102 -6.737 2.868 1.00 85.12 183 ALA A CA 1
ATOM 1519 C C . ALA A 1 183 ? 13.229 -7.867 1.834 1.00 85.12 183 ALA A C 1
ATOM 1521 O O . ALA A 1 183 ? 14.297 -8.433 1.603 1.00 85.12 183 ALA A O 1
ATOM 1522 N N . SER A 1 184 ? 12.133 -8.198 1.162 1.00 87.31 184 SER A N 1
ATOM 1523 C CA . SER A 1 184 ? 12.100 -9.150 0.048 1.00 87.31 184 SER A CA 1
ATOM 1524 C C . SER A 1 184 ? 11.169 -8.648 -1.041 1.00 87.31 184 SER A C 1
ATOM 1526 O O . SER A 1 184 ? 10.218 -7.924 -0.768 1.00 87.31 184 SER A O 1
ATOM 1528 N N . PHE A 1 185 ? 11.425 -9.012 -2.297 1.00 90.56 185 PHE A N 1
ATOM 1529 C CA . PHE A 1 185 ? 10.500 -8.643 -3.363 1.00 90.56 185 PHE A CA 1
ATOM 1530 C C . PHE A 1 185 ? 9.214 -9.448 -3.259 1.00 90.56 185 PHE A C 1
ATOM 1532 O O . PHE A 1 185 ? 9.249 -10.667 -3.118 1.00 90.56 185 PHE A O 1
ATOM 1539 N N . VAL A 1 186 ? 8.088 -8.761 -3.423 1.00 88.81 186 VAL A N 1
ATOM 1540 C CA . VAL A 1 186 ? 6.845 -9.426 -3.804 1.00 88.81 186 VAL A CA 1
ATOM 1541 C C . VAL A 1 186 ? 6.956 -9.785 -5.283 1.00 88.81 186 VAL A C 1
ATOM 1543 O O . VAL A 1 186 ? 7.412 -8.976 -6.106 1.00 88.81 186 VAL A O 1
ATOM 1546 N N . ASP A 1 187 ? 6.547 -11.000 -5.631 1.00 88.12 187 ASP A N 1
ATOM 1547 C CA . ASP A 1 187 ? 6.546 -11.443 -7.019 1.00 88.12 187 ASP A CA 1
ATOM 1548 C C . ASP A 1 187 ? 5.670 -10.540 -7.891 1.00 88.12 187 ASP A C 1
ATOM 1550 O O . ASP A 1 187 ? 4.631 -10.012 -7.474 1.00 88.12 187 ASP A O 1
ATOM 1554 N N . LEU A 1 188 ? 6.120 -10.336 -9.128 1.00 88.06 188 LEU A N 1
ATOM 1555 C CA . LEU A 1 188 ? 5.331 -9.628 -10.123 1.00 88.06 188 LEU A CA 1
ATOM 1556 C C . LEU A 1 188 ? 4.213 -10.563 -10.594 1.00 88.06 188 LEU A C 1
ATOM 1558 O O . LEU A 1 188 ? 4.475 -11.668 -11.061 1.00 88.06 188 LEU A O 1
ATOM 1562 N N . GLY A 1 189 ? 2.960 -10.123 -10.479 1.00 85.69 189 GLY A N 1
ATOM 1563 C CA . GLY A 1 189 ? 1.835 -10.839 -11.085 1.00 85.69 189 GLY A CA 1
ATOM 1564 C C . GLY A 1 189 ? 1.857 -10.677 -12.605 1.00 85.69 189 GLY A C 1
ATOM 1565 O O . GLY A 1 189 ? 2.092 -9.571 -13.085 1.00 85.69 189 GLY A O 1
ATOM 1566 N N . PHE A 1 190 ? 1.582 -11.736 -13.367 1.00 84.75 190 PHE A N 1
ATOM 1567 C CA . PHE A 1 190 ? 1.593 -11.704 -14.833 1.00 84.75 190 PHE A CA 1
ATOM 1568 C C . PHE A 1 190 ? 0.206 -11.991 -15.411 1.00 84.75 190 PHE A C 1
ATOM 1570 O O . PHE A 1 190 ? -0.622 -12.668 -14.804 1.00 84.75 190 PHE A O 1
ATOM 1577 N N . VAL A 1 191 ? -0.067 -11.469 -16.608 1.00 74.69 191 VAL A N 1
ATOM 1578 C CA . VAL A 1 191 ? -1.302 -11.801 -17.333 1.00 74.69 191 VAL A CA 1
ATOM 1579 C C . VAL A 1 191 ? -1.316 -13.301 -17.644 1.00 74.69 191 VAL A C 1
ATOM 1581 O O . VAL A 1 191 ? -0.361 -13.822 -18.211 1.00 74.69 191 VAL A O 1
ATOM 1584 N N . GLY A 1 192 ? -2.404 -13.987 -17.290 1.00 65.62 192 GLY A N 1
ATOM 1585 C CA . GLY A 1 192 ? -2.573 -15.419 -17.558 1.00 65.62 192 GLY A CA 1
ATOM 1586 C C . GLY A 1 192 ? -1.951 -16.355 -16.516 1.00 65.62 192 GLY A C 1
ATOM 1587 O O . GLY A 1 192 ? -2.146 -17.562 -16.624 1.00 65.62 192 GLY A O 1
ATOM 1588 N N . THR A 1 193 ? -1.263 -15.837 -15.491 1.00 64.25 193 THR A N 1
ATOM 1589 C CA . THR A 1 193 ? -0.893 -16.637 -14.314 1.00 64.25 193 THR A CA 1
ATOM 1590 C C . THR A 1 193 ? -2.002 -16.558 -13.260 1.00 64.25 193 THR A C 1
ATOM 1592 O O . THR A 1 193 ? -2.721 -15.562 -13.164 1.00 64.25 193 THR A O 1
ATOM 1595 N N . GLY A 1 194 ? -2.219 -17.655 -12.528 1.00 55.75 194 GLY A N 1
ATOM 1596 C CA . GLY A 1 194 ? -3.334 -17.798 -11.587 1.00 55.75 194 GLY A CA 1
ATOM 1597 C C . GLY A 1 194 ? -3.355 -16.750 -10.465 1.00 55.75 194 GLY A C 1
ATOM 1598 O O . GLY A 1 194 ? -2.417 -15.978 -10.264 1.00 55.75 194 GLY A O 1
ATOM 1599 N N . ASN A 1 195 ? -4.454 -16.730 -9.704 1.00 53.50 195 ASN A N 1
ATOM 1600 C CA . ASN A 1 195 ? -4.671 -15.791 -8.602 1.00 53.50 195 ASN A CA 1
ATOM 1601 C C . ASN A 1 195 ? -3.657 -15.995 -7.460 1.00 53.50 195 ASN A C 1
ATOM 1603 O O . ASN A 1 195 ? -3.955 -16.650 -6.465 1.00 53.50 195 ASN A O 1
ATOM 1607 N N . HIS A 1 196 ? -2.487 -15.366 -7.541 1.00 56.75 196 HIS A N 1
ATOM 1608 C CA . HIS A 1 196 ? -1.671 -15.150 -6.346 1.00 56.75 196 HIS A CA 1
ATOM 1609 C C . HIS A 1 196 ? -2.394 -14.128 -5.460 1.00 56.75 196 HIS A C 1
ATOM 1611 O O . HIS A 1 196 ? -2.878 -13.122 -5.973 1.00 56.75 196 HIS A O 1
ATOM 1617 N N . GLN A 1 197 ? -2.530 -14.373 -4.158 1.00 57.06 197 GLN A N 1
ATOM 1618 C CA . GLN A 1 197 ? -3.151 -13.399 -3.244 1.00 57.06 197 GLN A CA 1
ATOM 1619 C C . GLN A 1 197 ? -2.273 -12.157 -3.034 1.00 57.06 197 GLN A C 1
ATOM 1621 O O . GLN A 1 197 ? -2.773 -11.104 -2.647 1.00 57.06 197 GLN A O 1
ATOM 1626 N N . TRP A 1 198 ? -0.982 -12.281 -3.346 1.00 69.00 198 TRP A N 1
ATOM 1627 C CA . TRP A 1 198 ? 0.023 -11.235 -3.228 1.00 69.00 198 TRP A CA 1
ATOM 1628 C C . TRP A 1 198 ? 0.350 -10.629 -4.595 1.00 69.00 198 TRP A C 1
ATOM 1630 O O . TRP A 1 198 ? 0.290 -11.299 -5.634 1.00 69.00 198 TRP A O 1
ATOM 1640 N N . GLY A 1 199 ? 0.645 -9.333 -4.609 1.00 86.69 199 GLY A N 1
ATOM 1641 C CA . GLY A 1 199 ? 1.008 -8.610 -5.820 1.00 86.69 199 GLY A CA 1
ATOM 1642 C C . GLY A 1 199 ? 0.882 -7.104 -5.660 1.00 86.69 199 GLY A C 1
ATOM 1643 O O . GLY A 1 199 ? 0.498 -6.598 -4.609 1.00 86.69 199 GLY A O 1
ATOM 1644 N N . GLN A 1 200 ? 1.195 -6.396 -6.739 1.00 93.56 200 GLN A N 1
ATOM 1645 C CA . GLN A 1 200 ? 1.183 -4.941 -6.754 1.00 93.56 200 GLN A CA 1
ATOM 1646 C C . GLN A 1 200 ? -0.224 -4.418 -7.050 1.00 93.56 200 GLN A C 1
ATOM 1648 O O . GLN A 1 200 ? -0.967 -4.989 -7.855 1.00 93.56 200 GLN A O 1
ATOM 1653 N N . TRP A 1 201 ? -0.574 -3.297 -6.427 1.00 94.94 201 TRP A N 1
ATOM 1654 C CA . TRP A 1 201 ? -1.877 -2.653 -6.564 1.00 94.94 201 TRP A CA 1
ATOM 1655 C C . TRP A 1 201 ? -1.709 -1.176 -6.890 1.00 94.94 201 TRP A C 1
ATOM 1657 O O . TRP A 1 201 ? -0.782 -0.518 -6.424 1.00 94.94 201 TRP A O 1
ATOM 1667 N N . THR A 1 202 ? -2.631 -0.632 -7.680 1.00 97.56 202 THR A N 1
ATOM 1668 C CA . THR A 1 202 ? -2.694 0.801 -7.976 1.00 97.56 202 THR A CA 1
ATOM 1669 C C . THR A 1 202 ? -4.131 1.282 -8.101 1.00 97.56 202 THR A C 1
ATOM 1671 O O . THR A 1 202 ? -5.039 0.497 -8.378 1.00 97.56 202 THR A O 1
ATOM 1674 N N . GLY A 1 203 ? -4.354 2.578 -7.903 1.00 97.00 203 GLY A N 1
ATOM 1675 C CA . GLY A 1 203 ? -5.653 3.194 -8.145 1.00 97.00 203 GLY A CA 1
ATOM 1676 C C . GLY A 1 203 ? -5.969 4.349 -7.208 1.00 97.00 203 GLY A C 1
ATOM 1677 O O . GLY A 1 203 ? -5.144 4.768 -6.400 1.00 97.00 203 GLY A O 1
ATOM 1678 N N . LYS A 1 204 ? -7.178 4.902 -7.309 1.00 96.75 204 LYS A N 1
ATOM 1679 C CA . LYS A 1 204 ? -7.616 6.045 -6.488 1.00 96.75 204 LYS A CA 1
ATOM 1680 C C . LYS A 1 204 ? -8.163 5.584 -5.141 1.00 96.75 204 LYS A C 1
ATOM 1682 O O . LYS A 1 204 ? -9.343 5.778 -4.873 1.00 96.75 204 LYS A O 1
ATOM 1687 N N . MET A 1 205 ? -7.317 4.999 -4.294 1.00 96.50 205 MET A N 1
ATOM 1688 C CA . MET A 1 205 ? -7.730 4.437 -3.000 1.00 96.50 205 MET A CA 1
ATOM 1689 C C . MET A 1 205 ? -8.386 5.459 -2.068 1.00 96.50 205 MET A C 1
ATOM 1691 O O . MET A 1 205 ? -9.391 5.151 -1.439 1.00 96.50 205 MET A O 1
ATOM 1695 N N . PHE A 1 206 ? -7.821 6.663 -1.967 1.00 97.06 206 PHE A N 1
ATOM 1696 C CA . PHE A 1 206 ? -8.235 7.661 -0.982 1.00 97.06 206 PHE A CA 1
ATOM 1697 C C . PHE A 1 206 ? -9.009 8.812 -1.631 1.00 97.06 206 PHE A C 1
ATOM 1699 O O . PHE A 1 206 ? -8.661 9.296 -2.711 1.00 97.06 206 PHE A O 1
ATOM 1706 N N . LYS A 1 207 ? -10.055 9.290 -0.957 1.00 96.75 207 LYS A N 1
ATOM 1707 C CA . LYS A 1 207 ? -10.799 10.494 -1.345 1.00 96.75 207 LYS A CA 1
ATOM 1708 C C . LYS A 1 207 ? -9.887 11.712 -1.302 1.00 96.75 207 LYS A C 1
ATOM 1710 O O . LYS A 1 207 ? -9.114 11.878 -0.362 1.00 96.75 207 LYS A O 1
ATOM 1715 N N . ASN A 1 208 ? -10.016 12.583 -2.302 1.00 94.69 208 ASN A N 1
ATOM 1716 C CA . ASN A 1 208 ? -9.304 13.865 -2.381 1.00 94.69 208 ASN A CA 1
ATOM 1717 C C . ASN A 1 208 ? -7.770 13.738 -2.300 1.00 94.69 208 ASN A C 1
ATOM 1719 O O . ASN A 1 208 ? -7.080 14.648 -1.839 1.00 94.69 208 ASN A O 1
ATOM 1723 N N . ARG A 1 209 ? -7.221 12.600 -2.736 1.00 95.69 209 ARG A N 1
ATOM 1724 C CA . ARG A 1 209 ? -5.781 12.343 -2.810 1.00 95.69 209 ARG A CA 1
ATOM 1725 C C . ARG A 1 209 ? -5.408 11.811 -4.199 1.00 95.69 209 ARG A C 1
ATOM 1727 O O . ARG A 1 209 ? -6.279 11.301 -4.909 1.00 95.69 209 ARG A O 1
ATOM 1734 N N . PRO A 1 210 ? -4.128 11.921 -4.597 1.00 96.69 2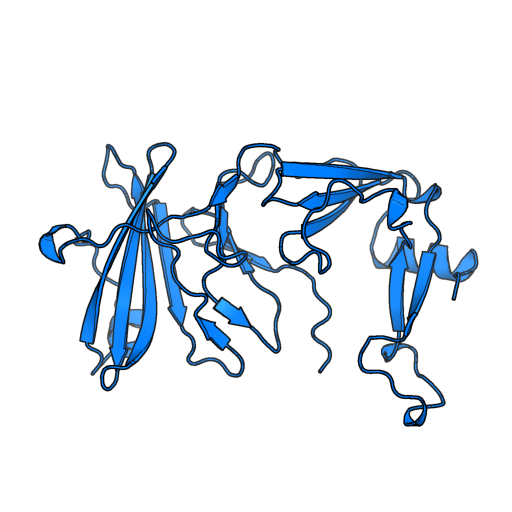10 PRO A N 1
ATOM 1735 C CA . PRO A 1 210 ? -3.636 11.281 -5.811 1.00 96.69 210 PRO A CA 1
ATOM 1736 C C . PRO A 1 210 ? -3.868 9.761 -5.801 1.00 96.69 210 PRO A C 1
ATOM 1738 O O . PRO A 1 210 ? -4.002 9.171 -4.723 1.00 96.69 210 PRO A O 1
ATOM 1741 N N . PRO A 1 211 ? -3.872 9.110 -6.979 1.00 97.38 211 PRO A N 1
ATOM 1742 C CA . PRO A 1 211 ? -3.802 7.658 -7.060 1.00 97.38 211 PRO A CA 1
ATOM 1743 C C . PRO A 1 211 ? -2.567 7.118 -6.332 1.00 97.38 211 PRO A C 1
ATOM 1745 O O . PRO A 1 211 ? -1.571 7.827 -6.186 1.00 97.38 211 PRO A O 1
ATOM 1748 N N . VAL A 1 212 ? -2.625 5.864 -5.902 1.00 97.50 212 VAL A N 1
ATOM 1749 C CA . VAL A 1 212 ? -1.552 5.201 -5.160 1.00 97.50 212 VAL A CA 1
ATOM 1750 C C . VAL A 1 212 ? -0.945 4.043 -5.938 1.00 97.50 212 VAL A C 1
ATOM 1752 O O . VAL A 1 212 ? -1.555 3.541 -6.888 1.00 97.50 212 VAL A O 1
ATOM 1755 N N . ILE A 1 213 ? 0.237 3.607 -5.516 1.00 97.31 213 ILE A N 1
ATOM 1756 C CA . ILE A 1 213 ? 0.837 2.332 -5.895 1.00 97.31 213 ILE A CA 1
ATOM 1757 C C . ILE A 1 213 ? 1.599 1.726 -4.710 1.00 97.31 213 ILE A C 1
ATOM 1759 O O . ILE A 1 213 ? 2.205 2.456 -3.931 1.00 97.31 213 ILE A O 1
ATOM 1763 N N . PHE A 1 214 ? 1.530 0.406 -4.554 1.00 95.31 214 PHE A N 1
ATOM 1764 C CA . PHE A 1 214 ? 2.227 -0.355 -3.511 1.00 95.31 214 PHE A CA 1
ATOM 1765 C C . PHE A 1 214 ? 2.243 -1.854 -3.870 1.00 95.31 214 PHE A C 1
ATOM 1767 O O . PHE A 1 214 ? 1.771 -2.247 -4.943 1.00 95.31 214 PHE A O 1
ATOM 1774 N N . GLY A 1 215 ? 2.800 -2.689 -2.997 1.00 92.12 215 GLY A N 1
ATOM 1775 C CA . GLY A 1 215 ? 2.879 -4.144 -3.119 1.00 92.12 215 GLY A CA 1
ATOM 1776 C C . GLY A 1 215 ? 4.196 -4.645 -3.703 1.00 92.12 215 GLY A C 1
ATOM 1777 O O . GLY A 1 215 ? 4.219 -5.726 -4.283 1.00 92.12 215 GLY A O 1
ATOM 1778 N N . PHE A 1 216 ? 5.275 -3.854 -3.655 1.00 92.62 216 PHE A N 1
ATOM 1779 C CA . PHE A 1 216 ? 6.564 -4.212 -4.273 1.00 92.62 216 PHE A CA 1
ATOM 1780 C C . PHE A 1 216 ? 7.526 -4.938 -3.333 1.00 92.62 216 PHE A C 1
ATOM 1782 O O . PHE A 1 216 ? 8.344 -5.732 -3.807 1.00 92.62 216 PHE A O 1
ATOM 1789 N N . LEU A 1 217 ? 7.444 -4.663 -2.032 1.00 89.69 217 LEU A N 1
ATOM 1790 C CA . LEU A 1 217 ? 8.331 -5.214 -1.015 1.00 89.69 217 LEU A CA 1
ATOM 1791 C C . LEU A 1 217 ? 7.503 -5.843 0.103 1.00 89.69 217 LEU A C 1
ATOM 1793 O O . LEU A 1 217 ? 6.503 -5.279 0.535 1.00 89.69 217 LEU A O 1
ATOM 1797 N N . TYR A 1 218 ? 7.944 -7.008 0.557 1.00 82.06 218 TYR A N 1
ATOM 1798 C CA . TYR A 1 218 ? 7.612 -7.556 1.859 1.00 82.06 218 TYR A CA 1
ATOM 1799 C C . TYR A 1 218 ? 8.676 -7.082 2.845 1.00 82.06 218 TYR A C 1
ATOM 1801 O O . TYR A 1 218 ? 9.864 -7.159 2.534 1.00 82.06 218 TYR A O 1
ATOM 1809 N N . GLU A 1 219 ? 8.258 -6.604 4.009 1.00 82.00 219 GLU A N 1
ATOM 1810 C CA . GLU A 1 219 ? 9.138 -6.079 5.048 1.00 82.00 219 GLU A CA 1
ATOM 1811 C C . GLU A 1 219 ? 8.857 -6.842 6.345 1.00 82.00 219 GLU A C 1
ATOM 1813 O O . GLU A 1 219 ? 7.718 -6.895 6.806 1.00 82.00 219 GLU A O 1
ATOM 1818 N N . SER A 1 220 ? 9.891 -7.452 6.925 1.00 73.38 220 SER A N 1
ATOM 1819 C CA . SER A 1 220 ? 9.745 -8.265 8.144 1.00 73.38 220 SER A CA 1
ATOM 1820 C C . SER A 1 220 ? 9.704 -7.406 9.412 1.00 73.38 220 SER A C 1
ATOM 1822 O O . SER A 1 220 ? 8.990 -7.728 10.354 1.00 73.38 220 SER A O 1
ATOM 1824 N N . PHE A 1 221 ? 10.455 -6.298 9.428 1.00 70.69 221 PHE A N 1
ATOM 1825 C CA . PHE A 1 221 ? 10.649 -5.439 10.608 1.00 70.69 221 PHE A CA 1
ATOM 1826 C C . PHE A 1 221 ? 9.923 -4.095 10.512 1.00 70.69 221 PHE A C 1
ATOM 1828 O O . PHE A 1 221 ? 9.971 -3.286 11.439 1.00 70.69 221 PHE A O 1
ATOM 1835 N N . THR A 1 222 ? 9.297 -3.806 9.372 1.00 74.44 222 THR A N 1
ATOM 1836 C CA . THR A 1 222 ? 8.642 -2.522 9.123 1.00 74.44 222 THR A CA 1
ATOM 1837 C C . THR A 1 222 ? 7.314 -2.720 8.409 1.00 74.44 222 THR A C 1
ATOM 1839 O O . THR A 1 222 ? 7.002 -3.801 7.922 1.00 74.44 222 THR A O 1
ATOM 1842 N N . CYS A 1 223 ? 6.508 -1.664 8.378 1.00 78.69 223 CYS A N 1
ATOM 1843 C CA . CYS A 1 223 ? 5.226 -1.672 7.693 1.00 78.69 223 CYS A CA 1
ATOM 1844 C C . CYS A 1 223 ? 5.387 -1.188 6.255 1.00 78.69 223 CYS A C 1
ATOM 1846 O O . CYS A 1 223 ? 6.194 -0.299 5.975 1.00 78.69 223 CYS A O 1
ATOM 1848 N N . GLU A 1 224 ? 4.546 -1.711 5.370 1.00 81.94 224 GLU A N 1
ATOM 1849 C CA . GLU A 1 224 ? 4.508 -1.276 3.983 1.00 81.94 224 GLU A CA 1
ATOM 1850 C C . GLU A 1 224 ? 4.134 0.214 3.857 1.00 81.94 224 GLU A C 1
ATOM 1852 O O . GLU A 1 224 ? 3.260 0.744 4.556 1.00 81.94 224 GLU A O 1
ATOM 1857 N N . ASP A 1 225 ? 4.810 0.896 2.934 1.00 89.12 225 ASP A N 1
ATOM 1858 C CA . ASP A 1 225 ? 4.476 2.254 2.530 1.00 89.12 225 ASP A CA 1
ATOM 1859 C C . ASP A 1 225 ? 3.525 2.224 1.316 1.00 89.12 225 ASP A C 1
ATOM 1861 O O . ASP A 1 225 ? 3.715 1.469 0.363 1.00 89.12 225 ASP A O 1
ATOM 1865 N N . ILE A 1 226 ? 2.529 3.109 1.316 1.00 94.75 226 ILE A N 1
ATOM 1866 C CA . ILE A 1 226 ? 1.638 3.362 0.181 1.00 94.75 226 ILE A CA 1
ATOM 1867 C C . ILE A 1 226 ? 2.104 4.635 -0.526 1.00 94.75 226 ILE A C 1
ATOM 1869 O O . ILE A 1 226 ? 1.924 5.742 -0.006 1.00 94.75 226 ILE A O 1
ATOM 1873 N N . ASP A 1 227 ? 2.680 4.500 -1.717 1.00 97.06 227 ASP A N 1
ATOM 1874 C CA . ASP A 1 227 ? 3.183 5.637 -2.486 1.00 97.06 227 ASP A CA 1
ATOM 1875 C C . ASP A 1 227 ? 2.052 6.349 -3.232 1.00 97.06 227 ASP A C 1
ATOM 1877 O O . ASP A 1 227 ? 1.197 5.719 -3.852 1.00 97.06 227 ASP A O 1
ATOM 1881 N N . PHE A 1 228 ? 2.065 7.683 -3.234 1.00 97.62 228 PHE A N 1
ATOM 1882 C CA . PHE A 1 228 ? 1.204 8.482 -4.101 1.00 97.62 228 PHE A CA 1
ATOM 1883 C C . PHE A 1 228 ? 1.866 8.703 -5.461 1.00 97.62 228 PHE A C 1
ATOM 1885 O O . PHE A 1 228 ? 2.994 9.189 -5.533 1.00 97.62 228 PHE A O 1
ATOM 1892 N N . LEU A 1 229 ? 1.117 8.463 -6.537 1.00 97.06 229 LEU A N 1
ATOM 1893 C CA . LEU A 1 229 ? 1.518 8.725 -7.919 1.00 97.06 229 LEU A CA 1
ATOM 1894 C C . LEU A 1 229 ? 1.514 10.229 -8.219 1.00 97.06 229 LEU A C 1
ATOM 1896 O O . LEU A 1 229 ? 0.606 10.756 -8.865 1.00 97.06 229 LEU A O 1
ATOM 1900 N N . LYS A 1 230 ? 2.522 10.928 -7.699 1.00 95.25 230 LYS A N 1
ATOM 1901 C CA . LYS A 1 230 ? 2.803 12.338 -7.969 1.00 95.25 230 LYS A CA 1
ATOM 1902 C C . LYS A 1 230 ? 4.285 12.660 -7.782 1.00 95.25 230 LYS A C 1
ATOM 1904 O O . LYS A 1 230 ? 5.011 11.937 -7.101 1.00 95.25 230 LYS A O 1
ATOM 1909 N N . LEU A 1 231 ? 4.686 13.817 -8.303 1.00 92.19 231 LEU A N 1
ATOM 1910 C CA . LEU A 1 231 ? 5.966 14.453 -8.010 1.00 92.19 231 LEU A CA 1
ATOM 1911 C C . LEU A 1 231 ? 5.745 15.768 -7.230 1.00 92.19 231 LEU A C 1
ATOM 1913 O O . LEU A 1 231 ? 4.796 16.492 -7.539 1.00 92.19 231 LEU A O 1
ATOM 1917 N N . PRO A 1 232 ? 6.591 16.091 -6.231 1.00 90.25 232 PRO A N 1
ATOM 1918 C CA . PRO A 1 232 ? 7.601 15.207 -5.647 1.00 90.25 232 PRO A CA 1
ATOM 1919 C C . PRO A 1 232 ? 6.957 13.990 -4.961 1.00 90.25 232 PRO A C 1
ATOM 1921 O O . PRO A 1 232 ? 5.810 14.050 -4.506 1.00 90.25 232 PRO A O 1
ATOM 1924 N N . ALA A 1 233 ? 7.699 12.879 -4.930 1.00 88.50 233 ALA A N 1
ATOM 1925 C CA . ALA A 1 233 ? 7.221 11.622 -4.368 1.00 88.50 233 ALA A CA 1
ATOM 1926 C C . ALA A 1 233 ? 6.843 11.796 -2.891 1.00 88.50 233 ALA A C 1
ATOM 1928 O O . ALA A 1 233 ? 7.547 12.441 -2.113 1.00 88.50 233 ALA A O 1
ATOM 1929 N N . SER A 1 234 ? 5.720 11.207 -2.499 1.00 93.94 234 SER A N 1
ATOM 1930 C CA . SER A 1 234 ? 5.251 11.198 -1.114 1.00 93.94 234 SER A CA 1
ATOM 1931 C C . SER A 1 234 ? 4.484 9.915 -0.849 1.00 93.94 234 SER A C 1
ATOM 1933 O O . SER A 1 234 ? 3.907 9.360 -1.783 1.00 93.94 234 SER A O 1
ATOM 1935 N N . ARG A 1 235 ? 4.401 9.507 0.414 1.00 94.06 235 ARG A N 1
ATOM 1936 C CA . ARG A 1 235 ? 3.822 8.223 0.809 1.00 94.06 235 ARG A CA 1
ATOM 1937 C C . ARG A 1 235 ? 3.004 8.331 2.090 1.00 94.06 235 ARG A C 1
ATOM 1939 O O . ARG A 1 235 ? 3.175 9.283 2.852 1.00 94.06 235 ARG A O 1
ATOM 1946 N N . ILE A 1 236 ? 2.148 7.346 2.330 1.00 92.50 236 ILE A N 1
ATOM 1947 C CA . ILE A 1 236 ? 1.581 7.051 3.647 1.00 92.50 236 ILE A CA 1
ATOM 1948 C C . ILE A 1 236 ? 2.302 5.822 4.179 1.00 92.50 236 ILE A C 1
ATOM 1950 O O . ILE A 1 236 ? 2.266 4.778 3.540 1.00 92.50 236 ILE A O 1
ATOM 1954 N N . ARG A 1 237 ? 2.902 5.930 5.363 1.00 88.25 237 ARG A N 1
ATOM 1955 C CA . ARG A 1 237 ? 3.353 4.749 6.096 1.00 88.25 237 ARG A CA 1
ATOM 1956 C C . ARG A 1 237 ? 2.159 4.121 6.797 1.00 88.25 237 ARG A C 1
ATOM 1958 O O . ARG A 1 237 ? 1.509 4.797 7.598 1.00 88.25 237 ARG A O 1
ATOM 1965 N N . VAL A 1 238 ? 1.859 2.859 6.499 1.00 86.88 238 VAL A N 1
ATOM 1966 C CA . VAL A 1 238 ? 0.815 2.130 7.223 1.00 86.88 238 VAL A CA 1
ATOM 1967 C C . VAL A 1 238 ? 1.277 1.944 8.666 1.00 86.88 238 VAL A C 1
ATOM 1969 O O . VAL A 1 238 ? 2.417 1.570 8.919 1.00 86.88 238 VAL A O 1
ATOM 1972 N N . SER A 1 239 ? 0.412 2.247 9.631 1.00 84.19 239 SER A N 1
ATOM 1973 C CA . SER A 1 239 ? 0.696 1.939 11.031 1.00 84.19 239 SER A CA 1
ATOM 1974 C C . SER A 1 239 ? 0.435 0.456 11.266 1.00 84.19 239 SER A C 1
ATOM 1976 O O . SER A 1 239 ? -0.704 0.007 11.152 1.00 84.19 239 SER A O 1
ATOM 1978 N N . CYS A 1 240 ? 1.482 -0.296 11.586 1.00 79.31 240 CYS A N 1
ATOM 1979 C CA . CYS A 1 240 ? 1.399 -1.695 11.979 1.00 79.31 240 CYS A CA 1
ATOM 1980 C C . CYS A 1 240 ? 2.205 -1.923 13.257 1.00 79.31 240 CYS A C 1
ATOM 1982 O O . CYS A 1 240 ? 3.041 -1.105 13.647 1.00 79.31 240 CYS A O 1
ATOM 1984 N N . ASP A 1 241 ? 1.909 -3.029 13.924 1.00 73.44 241 ASP A N 1
ATOM 1985 C CA . ASP A 1 241 ? 2.694 -3.497 15.050 1.00 73.44 241 ASP A CA 1
ATOM 1986 C C . ASP A 1 241 ? 3.836 -4.373 14.528 1.00 73.44 241 ASP A C 1
ATOM 1988 O O . ASP A 1 241 ? 3.608 -5.521 14.161 1.00 73.44 241 ASP A O 1
ATOM 1992 N N . SER A 1 242 ? 5.037 -3.802 14.444 1.00 62.72 242 SER A N 1
ATOM 1993 C CA . SER A 1 242 ? 6.251 -4.486 13.985 1.00 62.72 242 SER A CA 1
ATOM 1994 C C . SER A 1 242 ? 7.190 -4.846 15.140 1.00 62.72 242 SER A C 1
ATOM 1996 O O . SER A 1 242 ? 8.405 -4.903 14.950 1.00 62.72 242 SER A O 1
ATOM 1998 N N . ARG A 1 243 ? 6.650 -5.010 16.357 1.00 64.50 243 ARG A N 1
ATOM 1999 C CA . ARG A 1 243 ? 7.418 -5.484 17.514 1.00 64.50 243 ARG A CA 1
ATOM 2000 C C . ARG A 1 243 ? 7.885 -6.916 17.232 1.00 64.50 243 ARG A C 1
ATOM 2002 O O . ARG A 1 243 ? 7.069 -7.833 17.249 1.00 64.50 243 ARG A O 1
ATOM 2009 N N . LEU A 1 244 ? 9.177 -7.054 16.947 1.00 47.84 244 LEU A N 1
ATOM 2010 C CA . LEU A 1 244 ? 9.926 -8.310 16.930 1.00 47.84 244 LEU A CA 1
ATOM 2011 C C . LEU A 1 244 ? 10.710 -8.467 18.228 1.00 47.84 244 LEU A C 1
ATOM 2013 O O . LEU A 1 244 ? 11.140 -7.422 18.773 1.00 47.84 244 LEU A O 1
#

Secondary structure (DSSP, 8-state):
-BPPHHHHHHHHHHTT--TT-EEEEEETTTTEEEEEEGGGS-EEEEE-TT--GGGPSPPGGGEEEEE---GGGGTT---TT-TTEEEEEESS--BPTT-EEE--BEEE-GGGS---PPPHHHHHHTTT-EEEEEEEEEETTEEEEEEEEEETTEEEEEEEEEEETTT--EEEEEEEE--STTEEEPPPPBTTS---S---EEE--BTTS--EEE-SEEESSSPPEEEESSSS-EEEE-------

pLDDT: mean 90.69, std 8.76, range [47.84, 98.5]